Protein AF-A0A8S1K3L5-F1 (afdb_monomer)

Solvent-accessible surface area (backbone atoms only — not comparable to full-atom values): 15973 Å² total; per-residue (Å²): 131,85,80,58,66,24,43,37,31,39,68,90,74,70,46,80,44,84,39,75,68,67,55,47,74,57,49,54,52,50,48,24,63,76,69,70,42,66,87,83,50,51,44,49,23,25,52,75,78,70,43,77,50,86,47,45,66,51,41,58,58,35,26,67,74,58,12,31,28,41,42,68,55,77,75,76,73,77,78,77,73,76,79,74,87,86,73,69,67,74,58,60,56,51,55,54,52,56,52,49,53,51,51,53,51,50,51,51,52,52,51,51,50,50,51,53,50,50,52,54,56,54,66,67,67,76,75,89,85,64,56,74,70,55,48,49,52,52,50,51,54,50,52,51,54,51,51,56,48,50,53,52,51,50,54,50,49,53,54,51,51,54,51,51,53,51,52,51,52,51,52,52,51,55,51,52,51,51,54,53,51,50,55,50,50,53,55,50,51,53,49,51,54,52,51,54,52,52,52,53,52,51,53,51,51,51,51,52,49,44,69,75,53,57,77,73,54,61,66,60,53,53,49,53,52,52,51,52,51,52,52,51,53,52,52,49,50,52,52,50,52,53,52,50,40,63,75,69,61,72,63,86,82,78,74,90,57,102,62,60,66,68,58,54,51,51,49,52,52,49,52,52,53,55,60,71,74,109

Mean predicted aligned error: 22.78 Å

Secondary structure (DSSP, 8-state):
-PPPEEEEEETTT--EEEEE---HHHHHHHHHHHTT--TTSEEEEETTT--B--SHHHHHHHHHHT-EEEEE---------PPPS---HHHHHHHHHHHHHHHHHHHHHHHHHHHHHHHHHHHTS--SS--HHHHHHHHHHHHHHHHHHHHHHHHHHHHHHHHHHHHHHHHHHHHHHHHHHHHHHHHHHHHHHHHHHHHHHHHHHHHHHHHHS----HHHHHHHHHHHHHHHHHHHHHHHHHHHHHHTT--SSS----S-HHHHHHHHHHHHHHHHH-

Organism: Paramecium primaurelia (NCBI:txid5886)

Sequence (278 aa):
MKQKEIKLVYEKTNEVYQWQLMPLDQLIQEVSQVFNIQLGTFQVVSQDKRIEIRNTEELYWYGQSGGILITEKQTFQNRVYSPVPNLNLSQIQNQKQYSIVRKTQEIKKRLNQTIKLMKNTQSTITYRSLSPKESWKCLQEKTKQLQEQTQQFNSRQEELQQESENLLKEILAVQNENVMYSKRNDGLQKSINQLQMLLKLQKKQINQIKMRYPAIDLDSYVSSIKYQSNLKDTLLNYLQVLLQMILKGEDKNNFKTTFNQNETILCLQQIMKEIKKI

pLDDT: mean 75.14, std 15.95, range [30.36, 95.62]

Radius of gyration: 51.26 Å; Cα contacts (8 Å, |Δi|>4): 135; chains: 1; bounding box: 104×45×146 Å

Structure (mmCIF, N/CA/C/O backbone):
data_AF-A0A8S1K3L5-F1
#
_entry.id   AF-A0A8S1K3L5-F1
#
loop_
_atom_site.group_PDB
_atom_site.id
_atom_site.type_symbol
_atom_site.label_atom_id
_atom_site.label_alt_id
_atom_site.label_comp_id
_atom_site.label_asym_id
_atom_site.label_entity_id
_atom_site.label_seq_id
_atom_site.pdbx_PDB_ins_code
_atom_site.Cartn_x
_atom_site.Cartn_y
_atom_site.Cartn_z
_atom_site.occupancy
_atom_site.B_iso_or_equiv
_atom_site.auth_seq_id
_atom_site.auth_comp_id
_atom_site.auth_asym_id
_atom_site.auth_atom_id
_atom_site.pdbx_PDB_model_num
ATOM 1 N N . MET A 1 1 ? 5.340 -12.287 52.333 1.00 46.44 1 MET A N 1
ATOM 2 C CA . MET A 1 1 ? 4.772 -12.039 50.989 1.00 46.44 1 MET A CA 1
ATOM 3 C C . MET A 1 1 ? 5.865 -12.319 49.973 1.00 46.44 1 MET A C 1
ATOM 5 O O . MET A 1 1 ? 6.928 -11.732 50.111 1.00 46.44 1 MET A O 1
ATOM 9 N N . LYS A 1 2 ? 5.669 -13.252 49.032 1.00 49.47 2 LYS A N 1
ATOM 10 C CA . LYS A 1 2 ? 6.658 -13.495 47.969 1.00 49.47 2 LYS A CA 1
ATOM 11 C C . LYS A 1 2 ? 6.661 -12.278 47.039 1.00 49.47 2 LYS A C 1
ATOM 13 O O . LYS A 1 2 ? 5.599 -11.915 46.533 1.00 49.47 2 LYS A O 1
ATOM 18 N N . GLN A 1 3 ? 7.810 -11.623 46.887 1.00 58.53 3 GLN A N 1
ATOM 19 C CA . GLN A 1 3 ? 7.988 -10.569 45.888 1.00 58.53 3 GLN A CA 1
ATOM 20 C C . GLN A 1 3 ? 7.718 -11.178 44.509 1.00 58.53 3 GLN A C 1
ATOM 22 O O . GLN A 1 3 ? 8.132 -12.302 44.231 1.00 58.53 3 GLN A O 1
ATOM 27 N N . LYS A 1 4 ? 6.926 -10.484 43.689 1.00 75.69 4 LYS A N 1
ATOM 28 C CA . LYS A 1 4 ? 6.618 -10.941 42.333 1.00 75.69 4 LYS A CA 1
ATOM 29 C C . LYS A 1 4 ? 7.833 -10.656 41.452 1.00 75.69 4 LYS A C 1
ATOM 31 O O . LYS A 1 4 ? 8.361 -9.548 41.493 1.00 75.69 4 LYS A O 1
ATOM 36 N N . GLU A 1 5 ? 8.259 -11.645 40.681 1.00 81.19 5 GLU A N 1
ATOM 37 C CA . GLU A 1 5 ? 9.393 -11.546 39.759 1.00 81.19 5 GLU A CA 1
ATOM 38 C C . GLU A 1 5 ? 8.890 -11.409 38.317 1.00 81.19 5 GLU A C 1
ATOM 40 O O . GLU A 1 5 ? 7.813 -11.904 37.973 1.00 81.19 5 GLU A O 1
ATOM 45 N N . ILE A 1 6 ? 9.669 -10.725 37.484 1.00 84.19 6 ILE A N 1
ATOM 46 C CA . ILE A 1 6 ? 9.460 -10.587 36.044 1.00 84.19 6 ILE A CA 1
ATOM 47 C C . ILE A 1 6 ? 10.665 -11.138 35.289 1.00 84.19 6 ILE A C 1
ATOM 49 O O . ILE A 1 6 ? 11.814 -10.942 35.685 1.00 84.19 6 ILE A O 1
ATOM 53 N N . LYS A 1 7 ? 10.389 -11.799 34.163 1.00 84.06 7 LYS A N 1
ATOM 54 C CA . LYS A 1 7 ? 11.423 -12.249 33.229 1.00 84.06 7 LYS A CA 1
ATOM 55 C C . LYS A 1 7 ? 11.732 -11.118 32.263 1.00 84.06 7 LYS A C 1
ATOM 57 O O . LYS A 1 7 ? 10.828 -10.663 31.568 1.00 84.06 7 LYS A O 1
ATOM 62 N N . LEU A 1 8 ? 12.980 -10.682 32.213 1.00 85.44 8 LEU A N 1
ATOM 63 C CA . LEU A 1 8 ? 13.456 -9.667 31.286 1.00 85.44 8 LEU A CA 1
ATOM 64 C C . LEU A 1 8 ? 14.461 -10.299 30.327 1.00 85.44 8 LEU A C 1
ATOM 66 O O . LEU A 1 8 ? 15.403 -10.958 30.752 1.00 85.44 8 LEU A O 1
ATOM 70 N N . VAL A 1 9 ? 14.260 -10.091 29.033 1.00 83.94 9 VAL A N 1
ATOM 71 C CA . VAL A 1 9 ? 15.160 -10.528 27.969 1.00 83.94 9 VAL A CA 1
ATOM 72 C C . VAL A 1 9 ? 15.698 -9.296 27.273 1.00 83.94 9 VAL A C 1
ATOM 74 O O . VAL A 1 9 ? 14.929 -8.441 26.832 1.00 83.94 9 VAL A O 1
ATOM 77 N N . TYR A 1 10 ? 17.016 -9.198 27.159 1.00 82.88 10 TYR A N 1
ATOM 78 C CA . TYR A 1 10 ? 17.638 -8.165 26.344 1.00 82.88 10 TYR A CA 1
ATOM 79 C C . TYR A 1 10 ? 17.970 -8.728 24.964 1.00 82.88 10 TYR A C 1
ATOM 81 O O . TYR A 1 10 ? 18.689 -9.718 24.851 1.00 82.88 10 TYR A O 1
ATOM 89 N N . GLU A 1 11 ? 17.454 -8.100 23.906 1.00 80.75 11 GLU A N 1
ATOM 90 C CA . GLU A 1 11 ? 17.563 -8.603 22.529 1.00 80.75 11 GLU A CA 1
ATOM 91 C C . GLU A 1 11 ? 19.012 -8.831 22.069 1.00 80.75 11 GLU A C 1
ATOM 93 O O . GLU A 1 11 ? 19.272 -9.757 21.305 1.00 80.75 11 GLU A O 1
ATOM 98 N N . LYS A 1 12 ? 19.975 -8.028 22.548 1.00 78.25 12 LYS A N 1
ATOM 99 C CA . LYS A 1 12 ? 21.385 -8.190 22.155 1.00 78.25 12 LYS A CA 1
ATOM 100 C C . LYS A 1 12 ? 22.073 -9.387 22.801 1.00 78.25 12 LYS A C 1
ATOM 102 O O . LYS A 1 12 ? 22.954 -9.967 22.175 1.00 78.25 12 LYS A O 1
ATOM 107 N N . THR A 1 13 ? 21.724 -9.726 24.040 1.00 78.44 13 THR A N 1
ATOM 108 C CA . THR A 1 13 ? 22.378 -10.825 24.768 1.00 78.44 13 THR A CA 1
ATOM 109 C C . THR A 1 13 ? 21.577 -12.120 24.702 1.00 78.44 13 THR A C 1
ATOM 111 O O . THR A 1 13 ? 22.152 -13.187 24.878 1.00 78.44 13 THR A O 1
ATOM 114 N N . ASN A 1 14 ? 20.268 -12.052 24.421 1.00 74.31 14 ASN A N 1
ATOM 115 C CA . ASN A 1 14 ? 19.322 -13.173 24.515 1.00 74.31 14 ASN A CA 1
ATOM 116 C C . ASN A 1 14 ? 19.329 -13.883 25.883 1.00 74.31 14 ASN A C 1
ATOM 118 O O . ASN A 1 14 ? 18.795 -14.983 26.022 1.00 74.31 14 ASN A O 1
ATOM 122 N N . GLU A 1 15 ? 19.903 -13.250 26.905 1.00 78.31 15 GLU A N 1
ATOM 123 C CA . GLU A 1 15 ? 19.921 -13.764 28.267 1.00 78.31 15 GLU A CA 1
ATOM 124 C C . GLU A 1 15 ? 18.619 -13.404 28.985 1.00 78.31 15 GLU A C 1
ATOM 126 O O . GLU A 1 15 ? 18.036 -12.337 28.769 1.00 78.31 15 GLU A O 1
ATOM 131 N N . VAL A 1 16 ? 18.161 -14.318 29.844 1.00 81.69 16 VAL A N 1
ATOM 132 C CA . VAL A 1 16 ? 16.961 -14.136 30.664 1.00 81.69 16 VAL A CA 1
ATOM 133 C C . VAL A 1 16 ? 17.383 -13.701 32.063 1.00 81.69 16 VAL A C 1
ATOM 135 O O . VAL A 1 16 ? 17.970 -14.481 32.811 1.00 81.69 16 VAL A O 1
ATOM 138 N N . TYR A 1 17 ? 17.018 -12.483 32.440 1.00 83.94 17 TYR A N 1
ATOM 139 C CA . TYR A 1 17 ? 17.236 -11.924 33.769 1.00 83.94 17 TYR A CA 1
ATOM 140 C C . TYR A 1 17 ? 15.942 -12.001 34.586 1.00 83.94 17 TYR A C 1
ATOM 142 O O . TYR A 1 17 ? 14.856 -11.729 34.073 1.00 83.94 17 TYR A O 1
ATOM 150 N N . GLN A 1 18 ? 16.045 -12.384 35.862 1.00 83.88 18 GLN A N 1
ATOM 151 C CA . GLN A 1 18 ? 14.922 -12.352 36.806 1.00 83.88 18 GLN A CA 1
ATOM 152 C C . GLN A 1 18 ? 15.007 -11.073 37.622 1.00 83.88 18 GLN A C 1
ATOM 154 O O . GLN A 1 18 ? 15.948 -10.893 38.394 1.00 83.88 18 GLN A O 1
ATOM 159 N N . TRP A 1 19 ? 14.066 -10.163 37.405 1.00 85.44 19 TRP A N 1
ATOM 160 C CA . TRP A 1 19 ? 1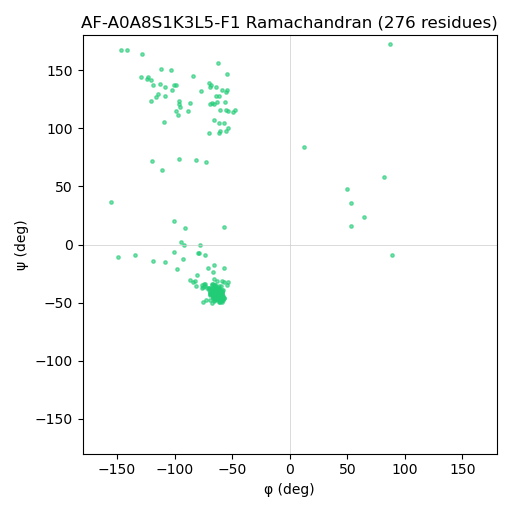4.031 -8.875 38.089 1.00 85.44 19 TRP A CA 1
ATOM 161 C C . TRP A 1 19 ? 12.839 -8.810 39.026 1.00 85.44 19 TRP A C 1
ATOM 163 O O . TRP A 1 19 ? 11.801 -9.434 38.792 1.00 85.44 19 TRP A O 1
ATOM 173 N N . GLN A 1 20 ? 12.977 -8.036 40.098 1.00 83.94 20 GLN A N 1
ATOM 174 C CA . GLN A 1 20 ? 11.838 -7.752 40.953 1.00 83.94 20 GLN A CA 1
ATOM 175 C C . GLN A 1 20 ? 10.869 -6.842 40.213 1.00 83.94 20 GLN A C 1
ATOM 177 O O . GLN A 1 20 ? 11.251 -5.911 39.506 1.00 83.94 20 GLN A O 1
ATOM 182 N N . LEU A 1 21 ? 9.589 -7.132 40.372 1.00 81.06 21 LEU A N 1
ATOM 183 C CA . LEU A 1 21 ? 8.547 -6.331 39.777 1.00 81.06 21 LEU A CA 1
ATOM 184 C C . LEU A 1 21 ? 8.516 -4.939 40.436 1.00 81.06 21 LEU A C 1
ATOM 186 O O . LEU A 1 21 ? 8.305 -4.821 41.643 1.00 81.06 21 LEU A O 1
ATOM 190 N N . MET A 1 22 ? 8.686 -3.898 39.622 1.00 86.88 22 MET A N 1
ATOM 191 C CA . MET A 1 22 ? 8.814 -2.501 40.047 1.00 86.88 22 MET A CA 1
ATOM 192 C C . MET A 1 22 ? 8.076 -1.550 39.085 1.00 86.88 22 MET A C 1
ATOM 194 O O . MET A 1 22 ? 7.680 -1.976 37.997 1.00 86.88 22 MET A O 1
ATOM 198 N N . PRO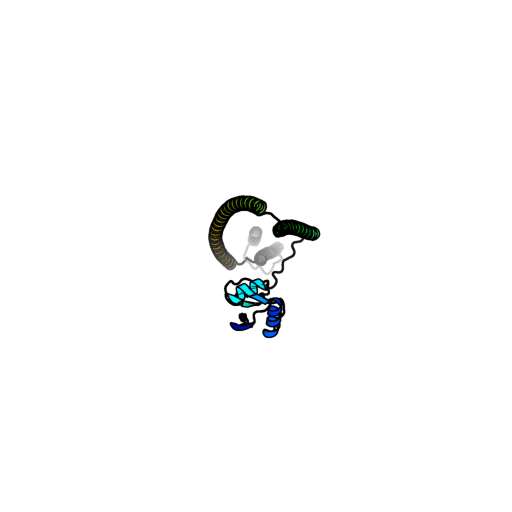 A 1 23 ? 7.867 -0.272 39.451 1.00 89.12 23 PRO A N 1
ATOM 199 C CA . PRO A 1 23 ? 7.344 0.750 38.547 1.00 89.12 23 PRO A CA 1
ATOM 200 C C . PRO A 1 23 ? 8.149 0.882 37.247 1.00 89.12 23 PRO A C 1
ATOM 202 O O . PRO A 1 23 ? 9.372 0.753 37.256 1.00 89.12 23 PRO A O 1
ATOM 205 N N . LEU A 1 24 ? 7.475 1.207 36.137 1.00 87.06 24 LEU A N 1
ATOM 206 C CA . LEU A 1 24 ? 8.105 1.277 34.813 1.00 87.06 24 LEU A CA 1
ATOM 207 C C . LEU A 1 24 ? 9.265 2.279 34.755 1.00 87.06 24 LEU A C 1
ATOM 209 O O . LEU A 1 24 ? 10.292 1.982 34.155 1.00 87.06 24 LEU A O 1
ATOM 213 N N . ASP A 1 25 ? 9.137 3.430 35.414 1.00 85.94 25 ASP A N 1
ATOM 214 C CA . ASP A 1 25 ? 10.201 4.439 35.438 1.00 85.94 25 ASP A CA 1
ATOM 215 C C . ASP A 1 25 ? 11.469 3.926 36.138 1.00 85.94 25 ASP A C 1
ATOM 217 O O . ASP A 1 25 ? 12.578 4.194 35.679 1.00 85.94 25 ASP A O 1
ATOM 221 N N . GLN A 1 26 ? 11.309 3.143 37.213 1.00 88.06 26 GLN A N 1
ATOM 222 C CA . GLN A 1 26 ? 12.426 2.507 37.921 1.00 88.06 26 GLN A CA 1
ATOM 223 C C . GLN A 1 26 ? 13.054 1.407 37.064 1.00 88.06 26 GLN A C 1
ATOM 225 O O . GLN A 1 26 ? 14.271 1.384 36.901 1.00 88.06 26 GLN A O 1
ATOM 230 N N . LEU A 1 27 ? 12.228 0.578 36.417 1.00 88.56 27 LEU A N 1
ATOM 231 C CA . LEU A 1 27 ? 12.693 -0.448 35.485 1.00 88.56 27 LEU A CA 1
ATOM 232 C C . LEU A 1 27 ? 13.529 0.163 34.348 1.00 88.56 27 LEU A C 1
ATOM 234 O O . LEU A 1 27 ? 14.596 -0.342 34.024 1.00 88.56 27 LEU A O 1
ATOM 238 N N . ILE A 1 28 ? 13.070 1.264 33.747 1.00 88.56 28 ILE A N 1
ATOM 239 C CA . ILE A 1 28 ? 13.781 1.958 32.664 1.00 88.56 28 ILE A CA 1
ATOM 240 C C . ILE A 1 28 ? 15.141 2.484 33.148 1.00 88.56 28 ILE A C 1
ATOM 242 O O . ILE A 1 28 ? 16.133 2.380 32.424 1.00 88.56 28 ILE A O 1
ATOM 246 N N . GLN A 1 29 ? 15.207 3.032 34.363 1.00 87.56 29 GLN A N 1
ATOM 247 C CA . GLN A 1 29 ? 16.464 3.500 34.949 1.00 87.56 29 GLN A CA 1
ATOM 248 C C . GLN A 1 29 ? 17.433 2.347 35.219 1.00 87.56 29 GLN A C 1
ATOM 250 O O . GLN A 1 29 ? 18.596 2.433 34.828 1.00 87.56 29 GLN A O 1
ATOM 255 N N . GLU A 1 30 ? 16.961 1.254 35.815 1.00 88.50 30 GLU A N 1
ATOM 256 C CA . GLU A 1 30 ? 17.793 0.078 36.076 1.00 88.50 30 GLU A CA 1
ATOM 257 C C . GLU A 1 30 ? 18.262 -0.586 34.776 1.00 88.50 30 GLU A C 1
ATOM 259 O O . GLU A 1 30 ? 19.435 -0.929 34.659 1.00 88.50 30 GLU A O 1
ATOM 264 N N . VAL A 1 31 ? 17.404 -0.705 33.755 1.00 87.19 31 VAL A N 1
ATOM 265 C CA . VAL A 1 31 ? 17.784 -1.240 32.431 1.00 87.19 31 VAL A CA 1
ATOM 266 C C . VAL A 1 31 ? 18.884 -0.385 31.806 1.00 87.19 31 VAL A C 1
ATOM 268 O O . VAL A 1 31 ? 19.865 -0.919 31.292 1.00 87.19 31 VAL A O 1
ATOM 271 N N . SER A 1 32 ? 18.757 0.941 31.890 1.00 86.88 32 SER A N 1
ATOM 272 C CA . SER A 1 32 ? 19.777 1.869 31.399 1.00 86.88 32 SER A CA 1
ATOM 273 C C . SER A 1 32 ? 21.125 1.670 32.099 1.00 86.88 32 SER A C 1
ATOM 275 O O . SER A 1 32 ? 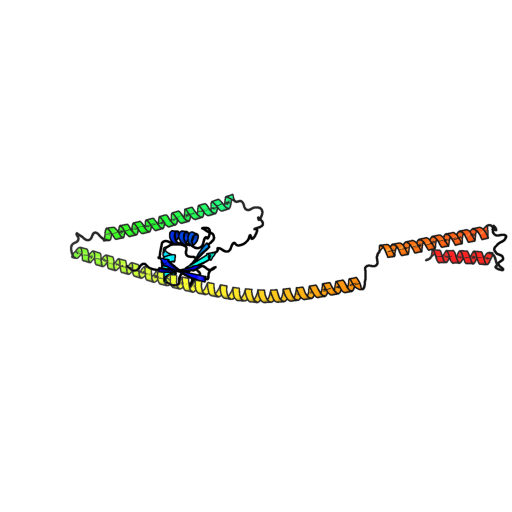22.155 1.674 31.429 1.00 86.88 32 SER A O 1
ATOM 277 N N . GLN A 1 33 ? 21.123 1.437 33.414 1.00 85.62 33 GLN A N 1
ATOM 278 C CA . GLN A 1 33 ? 22.337 1.234 34.209 1.00 85.62 33 GLN A CA 1
ATOM 279 C C . GLN A 1 33 ? 22.967 -0.147 33.993 1.00 85.62 33 GLN A C 1
ATOM 281 O O . GLN A 1 33 ? 24.162 -0.237 33.725 1.00 85.62 33 GLN A O 1
ATOM 286 N N . VAL A 1 34 ? 22.174 -1.219 34.081 1.00 86.62 34 VAL A N 1
ATOM 287 C CA . VAL A 1 34 ? 22.652 -2.610 34.006 1.00 86.62 34 VAL A CA 1
ATOM 288 C C . VAL A 1 34 ? 23.160 -2.947 32.608 1.00 86.62 34 VAL A C 1
ATOM 290 O O . VAL A 1 34 ? 24.216 -3.559 32.467 1.00 86.62 34 VAL A O 1
ATOM 293 N N . PHE A 1 35 ? 22.441 -2.522 31.568 1.00 85.06 35 PHE A N 1
ATOM 294 C CA . PHE A 1 35 ? 22.815 -2.803 30.179 1.00 85.06 35 PHE A CA 1
ATOM 295 C C . PHE A 1 35 ? 23.631 -1.679 29.531 1.00 85.06 35 PHE A C 1
ATOM 297 O O . PHE A 1 35 ? 23.977 -1.785 28.354 1.00 85.06 35 PHE A O 1
ATOM 304 N N . ASN A 1 36 ? 23.943 -0.615 30.281 1.00 84.75 36 ASN A N 1
ATOM 305 C CA . ASN A 1 36 ? 24.665 0.569 29.811 1.00 84.75 36 ASN A CA 1
ATOM 306 C C . ASN A 1 36 ? 24.069 1.156 28.510 1.00 84.75 36 ASN A C 1
ATOM 308 O O . ASN A 1 36 ? 24.775 1.415 27.534 1.00 84.75 36 ASN A O 1
ATOM 312 N N . ILE A 1 37 ? 22.742 1.325 28.484 1.00 83.31 37 ILE A N 1
ATOM 313 C CA . ILE A 1 37 ? 21.982 1.851 27.338 1.00 83.31 37 ILE A CA 1
ATOM 314 C C . ILE A 1 37 ? 21.503 3.262 27.673 1.00 83.31 37 ILE A C 1
ATOM 316 O O . ILE A 1 37 ? 20.978 3.501 28.759 1.00 83.31 37 ILE A O 1
ATOM 320 N N . GLN A 1 38 ? 21.626 4.209 26.742 1.00 82.12 38 GLN A N 1
ATOM 321 C CA . GLN A 1 38 ? 21.140 5.573 26.953 1.00 82.12 38 GLN A CA 1
ATOM 322 C C . GLN A 1 38 ? 19.610 5.612 27.122 1.00 82.12 38 GLN A C 1
ATOM 324 O O . GLN A 1 38 ? 18.852 5.011 26.359 1.00 82.12 38 GLN A O 1
ATOM 329 N N . LEU A 1 39 ? 19.127 6.369 28.110 1.00 83.00 39 LEU A N 1
ATOM 330 C CA . LEU A 1 39 ? 17.692 6.583 28.290 1.00 83.00 39 LEU A CA 1
ATOM 331 C C . LEU A 1 39 ? 17.055 7.135 27.008 1.00 83.00 39 LEU A C 1
ATOM 333 O O . LEU A 1 39 ? 17.538 8.094 26.406 1.00 83.00 39 LEU A O 1
ATOM 337 N N . GLY A 1 40 ? 15.946 6.524 26.597 1.00 78.25 40 GLY A N 1
ATOM 338 C CA . GLY A 1 40 ? 15.186 6.934 25.419 1.00 78.25 40 GLY A CA 1
ATOM 339 C C . GLY A 1 40 ? 15.619 6.294 24.097 1.00 78.25 40 GLY A C 1
ATOM 340 O O . GLY A 1 40 ? 14.858 6.427 23.134 1.00 78.25 40 GLY A O 1
ATOM 341 N N . THR A 1 41 ? 16.742 5.564 24.042 1.00 80.38 41 THR A N 1
ATOM 342 C CA . THR A 1 41 ? 17.200 4.831 22.840 1.00 80.38 41 THR A CA 1
ATOM 343 C C . THR A 1 41 ? 16.723 3.379 22.783 1.00 80.38 41 THR A C 1
ATOM 345 O O . THR A 1 41 ? 16.987 2.688 21.805 1.00 80.38 41 THR A O 1
ATOM 348 N N . PHE A 1 42 ? 15.968 2.922 23.780 1.00 83.94 42 PHE A N 1
ATOM 349 C CA . PHE A 1 42 ? 15.366 1.590 23.820 1.00 83.94 42 PHE A CA 1
ATOM 350 C C . PHE A 1 42 ? 13.862 1.653 24.104 1.00 83.94 42 PHE A C 1
ATOM 352 O O . PHE A 1 42 ? 13.324 2.687 24.515 1.00 83.94 42 PHE A O 1
ATOM 359 N N . GLN A 1 43 ? 13.183 0.544 23.835 1.00 88.25 43 GLN A N 1
ATOM 360 C CA . GLN A 1 43 ? 11.780 0.297 24.138 1.00 88.25 43 GLN A CA 1
ATOM 361 C C . GLN A 1 43 ? 11.640 -0.952 24.997 1.00 88.25 43 GLN A C 1
ATOM 363 O O . GLN A 1 43 ? 12.361 -1.937 24.832 1.00 88.25 43 GLN A O 1
ATOM 368 N N . VAL A 1 44 ? 10.671 -0.884 25.905 1.00 86.94 44 VAL A N 1
ATOM 369 C CA . VAL A 1 44 ? 10.228 -1.999 26.734 1.00 86.94 44 VAL A CA 1
ATOM 370 C C . VAL A 1 44 ? 9.008 -2.600 26.046 1.00 86.94 44 VAL A C 1
ATOM 372 O O . VAL A 1 44 ? 8.031 -1.899 25.794 1.00 86.94 44 VAL A O 1
ATOM 375 N N . VAL A 1 45 ? 9.066 -3.876 25.689 1.00 88.56 45 VAL A N 1
ATOM 376 C CA . VAL A 1 45 ? 8.052 -4.544 24.866 1.00 88.56 45 VAL A CA 1
ATOM 377 C C . VAL A 1 45 ? 7.625 -5.837 25.554 1.00 88.56 45 VAL A C 1
ATOM 379 O O . VAL A 1 45 ? 8.435 -6.512 26.172 1.00 88.56 45 VAL A O 1
ATOM 382 N N . SER A 1 46 ? 6.357 -6.226 25.463 1.00 85.94 46 SER A N 1
ATOM 383 C CA . SER A 1 46 ? 5.920 -7.563 25.879 1.00 85.94 46 SER A CA 1
ATOM 384 C C . SER A 1 46 ? 6.574 -8.624 24.992 1.00 85.94 46 SER A C 1
ATOM 386 O O . SER A 1 46 ? 6.462 -8.551 23.767 1.00 85.94 46 SER A O 1
ATOM 388 N N . GLN A 1 47 ? 7.220 -9.627 25.589 1.00 81.75 47 GLN A N 1
ATOM 389 C CA . GLN A 1 47 ? 7.896 -10.686 24.837 1.00 81.75 47 GLN A CA 1
ATOM 390 C C . GLN A 1 47 ? 6.911 -11.495 23.976 1.00 81.75 47 GLN A C 1
ATOM 392 O O . GLN A 1 47 ? 7.160 -11.695 22.786 1.00 81.75 47 GLN A O 1
ATOM 397 N N . ASP A 1 48 ? 5.770 -11.877 24.555 1.00 78.25 48 ASP A N 1
ATOM 398 C CA . ASP A 1 48 ? 4.753 -12.695 23.884 1.00 78.25 48 ASP A CA 1
ATOM 399 C C . ASP A 1 48 ? 3.971 -11.920 22.826 1.00 78.25 48 ASP A C 1
ATOM 401 O O . ASP A 1 48 ? 3.763 -12.397 21.713 1.00 78.25 48 ASP A O 1
ATOM 405 N N . LYS A 1 49 ? 3.502 -10.716 23.175 1.00 77.00 49 LYS A N 1
ATOM 406 C CA . LYS A 1 49 ? 2.584 -9.956 22.315 1.00 77.00 49 LYS A CA 1
ATOM 407 C C . LYS A 1 49 ? 3.294 -8.980 21.384 1.00 77.00 49 LYS A C 1
ATOM 409 O O . LYS A 1 49 ? 2.653 -8.448 20.484 1.00 77.00 49 LYS A O 1
ATOM 414 N N . ARG A 1 50 ? 4.590 -8.723 21.597 1.00 79.38 50 ARG A N 1
ATOM 415 C CA . ARG A 1 50 ? 5.385 -7.715 20.871 1.00 79.38 50 ARG A CA 1
ATOM 416 C C . ARG A 1 50 ? 4.743 -6.316 20.896 1.00 79.38 50 ARG A C 1
ATOM 418 O O . ARG A 1 50 ? 4.834 -5.563 19.933 1.00 79.38 50 ARG A O 1
ATOM 425 N N . ILE A 1 51 ? 4.095 -5.971 22.013 1.00 80.12 51 ILE A N 1
ATOM 426 C CA . ILE A 1 51 ? 3.442 -4.670 22.244 1.00 80.12 51 ILE A CA 1
ATOM 427 C C . ILE A 1 51 ? 4.330 -3.809 23.142 1.00 80.12 51 ILE A C 1
ATOM 429 O O . ILE A 1 51 ? 4.811 -4.291 24.165 1.00 80.12 51 ILE A O 1
ATOM 433 N N . GLU A 1 52 ? 4.533 -2.545 22.772 1.00 84.19 52 GLU A N 1
ATOM 434 C CA . GLU A 1 52 ? 5.250 -1.559 23.589 1.00 84.19 52 GLU A CA 1
ATOM 435 C C . GLU A 1 52 ? 4.530 -1.328 24.927 1.00 84.19 52 GLU A C 1
ATOM 437 O O . GLU A 1 52 ? 3.339 -1.025 24.948 1.00 84.19 52 GLU A O 1
ATOM 442 N N . ILE A 1 53 ? 5.270 -1.452 26.027 1.00 84.12 53 ILE A N 1
ATOM 443 C CA . ILE A 1 53 ? 4.806 -1.219 27.394 1.00 84.12 53 ILE A CA 1
ATOM 444 C C . ILE A 1 53 ? 5.017 0.260 27.719 1.00 84.12 53 ILE A C 1
ATOM 446 O O . ILE A 1 53 ? 6.148 0.743 27.766 1.00 84.12 53 ILE A O 1
ATOM 450 N N . ARG A 1 54 ? 3.921 0.988 27.931 1.00 83.88 54 ARG A N 1
ATOM 451 C CA . ARG A 1 54 ? 3.907 2.455 28.066 1.00 83.88 54 ARG A CA 1
ATOM 452 C C . ARG A 1 54 ? 3.638 2.942 29.478 1.00 83.88 54 ARG A C 1
ATOM 454 O O . ARG A 1 54 ? 3.829 4.122 29.758 1.00 83.88 54 ARG A O 1
ATOM 461 N N . ASN A 1 55 ? 3.157 2.068 30.352 1.00 88.06 55 ASN A N 1
ATOM 462 C CA . ASN A 1 55 ? 2.865 2.402 31.739 1.00 88.06 55 ASN A CA 1
ATOM 463 C C . ASN A 1 55 ? 3.115 1.207 32.671 1.00 88.06 55 ASN A C 1
ATOM 465 O O . ASN A 1 55 ? 3.290 0.063 32.248 1.00 88.06 55 ASN A O 1
ATOM 469 N N . THR A 1 56 ? 3.134 1.499 33.968 1.00 86.25 56 THR A N 1
ATOM 470 C CA . THR A 1 56 ? 3.374 0.517 35.028 1.00 86.25 56 THR A CA 1
ATOM 471 C C . THR A 1 56 ? 2.287 -0.566 35.097 1.00 86.25 56 THR A C 1
ATOM 473 O O . THR A 1 56 ? 2.592 -1.707 35.425 1.00 86.25 56 THR A O 1
ATOM 476 N N . GLU A 1 57 ? 1.032 -0.257 34.756 1.00 84.88 57 GLU A N 1
ATOM 477 C CA . GLU A 1 57 ? -0.040 -1.263 34.727 1.00 84.88 57 GLU A CA 1
ATOM 478 C C . GLU A 1 57 ? 0.211 -2.302 33.632 1.00 84.88 57 GLU A C 1
ATOM 480 O O . GLU A 1 57 ? 0.203 -3.500 33.903 1.00 84.88 57 GLU A O 1
ATOM 485 N N . GLU A 1 58 ? 0.517 -1.864 32.413 1.00 83.69 58 GLU A N 1
ATOM 486 C CA . GLU A 1 58 ? 0.898 -2.731 31.296 1.00 83.69 58 GLU A CA 1
ATOM 487 C C . GLU A 1 58 ? 2.123 -3.581 31.640 1.00 83.69 58 GLU A C 1
ATOM 489 O O . GLU A 1 58 ? 2.150 -4.769 31.323 1.00 83.69 58 GLU A O 1
ATOM 494 N N . LEU A 1 59 ? 3.104 -3.015 32.348 1.00 84.19 59 LEU A N 1
ATOM 495 C CA . LEU A 1 59 ? 4.257 -3.765 32.841 1.00 84.19 59 LEU A CA 1
ATOM 496 C C . LEU A 1 59 ? 3.834 -4.890 33.795 1.00 84.19 59 LEU A C 1
ATOM 498 O O . LEU A 1 59 ? 4.324 -6.011 33.674 1.00 84.19 59 LEU A O 1
ATOM 502 N N . TYR A 1 60 ? 2.895 -4.621 34.707 1.00 85.19 60 TYR A N 1
ATOM 503 C CA . TYR A 1 60 ? 2.357 -5.634 35.615 1.00 85.19 60 TYR A CA 1
ATOM 504 C C . TYR A 1 60 ? 1.605 -6.741 34.879 1.00 85.19 60 TYR A C 1
ATOM 506 O O . TYR A 1 60 ? 1.796 -7.918 35.191 1.00 85.19 60 TYR A O 1
ATOM 514 N N . TRP A 1 61 ? 0.766 -6.373 33.912 1.00 81.44 61 TRP A N 1
ATOM 515 C CA . TRP A 1 61 ? -0.029 -7.319 33.134 1.00 81.44 61 TRP A CA 1
ATOM 516 C C . TRP A 1 61 ? 0.845 -8.191 32.230 1.00 81.44 61 TRP A C 1
ATOM 518 O O . TRP A 1 61 ? 0.735 -9.416 32.261 1.00 81.44 61 TRP A O 1
ATOM 528 N N . TYR A 1 62 ? 1.732 -7.576 31.447 1.00 82.25 62 TYR A N 1
ATOM 529 C CA . TYR A 1 62 ? 2.533 -8.277 30.443 1.00 82.25 62 TYR A CA 1
ATOM 530 C C . TYR A 1 62 ? 3.801 -8.916 31.014 1.00 82.25 62 TYR A C 1
ATOM 532 O O . TYR A 1 62 ? 4.206 -9.987 30.559 1.00 82.25 62 TYR A O 1
ATOM 540 N N . GLY A 1 63 ? 4.402 -8.311 32.041 1.00 74.25 63 GLY A N 1
ATOM 541 C CA . GLY A 1 63 ? 5.571 -8.863 32.723 1.00 74.25 63 GLY A CA 1
ATOM 542 C C . GLY A 1 63 ? 5.273 -10.166 33.462 1.00 74.25 63 GLY A C 1
ATOM 543 O O . GLY A 1 63 ? 6.150 -11.023 33.544 1.00 74.25 63 GLY A O 1
ATOM 544 N N . GLN A 1 64 ? 4.035 -10.354 33.938 1.00 72.75 64 GLN A N 1
ATOM 545 C CA . GLN A 1 64 ? 3.602 -11.596 34.591 1.00 72.75 64 GLN A CA 1
ATOM 546 C C . GLN A 1 64 ? 3.196 -12.694 33.602 1.00 72.75 64 GLN A C 1
ATOM 548 O O . GLN A 1 64 ? 3.360 -13.870 33.916 1.00 72.75 64 GLN A O 1
ATOM 553 N N . SER A 1 65 ? 2.651 -12.340 32.433 1.00 71.81 65 SER A N 1
ATOM 554 C CA . SER A 1 65 ? 2.104 -13.333 31.502 1.00 71.81 65 SER A CA 1
ATOM 555 C C . SER A 1 65 ? 3.165 -14.010 30.634 1.00 71.81 65 SER A C 1
ATOM 557 O O . SER A 1 65 ? 3.022 -15.192 30.343 1.00 71.81 65 SER A O 1
ATOM 559 N N . GLY A 1 66 ? 4.203 -13.270 30.230 1.00 69.00 66 GLY A N 1
ATOM 560 C CA . GLY A 1 66 ? 5.126 -13.714 29.175 1.00 69.00 66 GLY A CA 1
ATOM 561 C C . GLY A 1 66 ? 6.565 -13.230 29.284 1.00 69.00 66 GLY A C 1
ATOM 562 O O . GLY A 1 66 ? 7.434 -13.714 28.568 1.00 69.00 66 GLY A O 1
ATOM 563 N N . GLY A 1 67 ? 6.833 -12.281 30.181 1.00 82.19 67 GLY A N 1
ATOM 564 C CA . GLY A 1 67 ? 8.116 -11.593 30.242 1.00 82.19 67 GLY A CA 1
ATOM 565 C C . GLY A 1 67 ? 8.190 -10.367 29.331 1.00 82.19 67 GLY A C 1
ATOM 566 O O . GLY A 1 67 ? 7.286 -10.042 28.551 1.00 82.19 67 GLY A O 1
ATOM 567 N N . ILE A 1 68 ? 9.283 -9.637 29.493 1.00 87.56 68 ILE A N 1
ATOM 568 C CA . ILE A 1 68 ? 9.551 -8.334 28.902 1.00 87.56 68 ILE A CA 1
ATOM 569 C C . ILE A 1 68 ? 10.778 -8.459 28.013 1.00 87.56 68 ILE A C 1
ATOM 571 O O . ILE A 1 68 ? 11.776 -9.056 28.398 1.00 87.56 68 ILE A O 1
ATOM 575 N N . LEU A 1 69 ? 10.715 -7.852 26.841 1.00 87.50 69 LEU A N 1
ATOM 576 C CA . LEU A 1 69 ? 11.808 -7.714 25.902 1.00 87.50 69 LEU A CA 1
ATOM 577 C C . LEU A 1 69 ? 12.282 -6.259 25.880 1.00 87.50 69 LEU A C 1
ATOM 579 O O . LEU A 1 69 ? 11.487 -5.345 25.657 1.00 87.50 69 LEU A O 1
ATOM 583 N N . ILE A 1 70 ? 13.582 -6.053 26.061 1.00 87.69 70 ILE A N 1
ATOM 584 C CA . ILE A 1 70 ? 14.249 -4.771 25.830 1.00 87.69 70 ILE A CA 1
ATOM 585 C C . ILE A 1 70 ? 14.839 -4.789 24.422 1.00 87.69 70 ILE A C 1
ATOM 587 O O . ILE A 1 70 ? 15.694 -5.621 24.116 1.00 87.69 70 ILE A O 1
ATOM 591 N N . THR A 1 71 ? 14.378 -3.870 23.577 1.00 83.62 71 THR A N 1
ATOM 592 C CA . THR A 1 71 ? 14.829 -3.711 22.186 1.00 83.62 71 THR A CA 1
ATOM 593 C C . THR A 1 71 ? 15.320 -2.287 21.962 1.00 83.62 71 THR A C 1
ATOM 595 O O . THR A 1 71 ? 14.761 -1.335 22.513 1.00 83.62 71 THR A O 1
ATOM 598 N N . GLU A 1 72 ? 16.382 -2.110 21.181 1.00 79.00 72 GLU A N 1
ATOM 599 C CA . GLU A 1 72 ? 16.818 -0.767 20.799 1.00 79.00 72 GLU A CA 1
ATOM 600 C C . GLU A 1 72 ? 15.792 -0.160 19.843 1.00 79.00 72 GLU A C 1
ATOM 602 O O . GLU A 1 72 ? 15.330 -0.809 18.903 1.00 79.00 72 GLU A O 1
ATOM 607 N N . LYS A 1 73 ? 15.441 1.113 20.057 1.00 75.56 73 LYS A N 1
ATOM 608 C CA . LYS A 1 73 ? 14.680 1.866 19.065 1.00 75.56 73 LYS A CA 1
ATOM 609 C C . LYS A 1 73 ? 15.548 1.905 17.826 1.00 75.56 73 LYS A C 1
ATOM 611 O O . LYS A 1 73 ? 16.534 2.639 17.808 1.00 75.56 73 LYS A O 1
ATOM 616 N N . GLN A 1 74 ? 15.198 1.110 16.817 1.00 56.41 74 GLN A N 1
ATOM 617 C CA . GLN A 1 74 ? 15.863 1.175 15.528 1.00 56.41 74 GLN A CA 1
ATOM 618 C C . GLN A 1 74 ? 15.905 2.643 15.120 1.00 56.41 74 GLN A C 1
ATOM 620 O O . GLN A 1 74 ? 14.870 3.289 14.924 1.00 56.41 74 GLN A O 1
ATOM 625 N N . THR A 1 75 ? 17.117 3.186 15.060 1.00 41.97 75 THR A N 1
ATOM 626 C CA . THR A 1 75 ? 17.376 4.468 14.438 1.00 41.97 75 THR A CA 1
ATOM 627 C C . THR A 1 75 ? 16.982 4.284 12.986 1.00 41.97 75 THR A C 1
ATOM 629 O O . THR A 1 75 ? 17.735 3.753 12.174 1.00 41.97 75 THR A O 1
ATOM 632 N N . PHE A 1 76 ? 15.753 4.679 12.653 1.00 34.59 76 PHE A N 1
ATOM 633 C CA . PHE A 1 76 ? 15.394 4.970 11.279 1.00 34.59 76 PHE A CA 1
ATOM 634 C C . PHE A 1 76 ? 16.399 6.014 10.806 1.00 34.59 76 PHE A C 1
ATOM 636 O O . PHE A 1 76 ? 16.277 7.200 11.113 1.00 34.59 76 PHE A O 1
ATOM 643 N N . GLN A 1 77 ? 17.441 5.555 10.115 1.00 31.75 77 GLN A N 1
ATOM 644 C CA . GLN A 1 77 ? 18.341 6.426 9.395 1.00 31.75 77 GLN A CA 1
ATOM 645 C C . GLN A 1 77 ? 17.483 7.284 8.470 1.00 31.75 77 GLN A C 1
ATOM 647 O O . GLN A 1 77 ? 16.788 6.770 7.595 1.00 31.75 77 GLN A O 1
ATOM 652 N N . ASN A 1 78 ? 17.494 8.587 8.749 1.00 33.72 78 ASN A N 1
ATOM 653 C CA . ASN A 1 78 ? 17.235 9.695 7.843 1.00 33.72 78 ASN A CA 1
ATOM 654 C C . ASN A 1 78 ? 16.631 9.299 6.487 1.00 33.72 78 ASN A C 1
ATOM 656 O O . ASN A 1 78 ? 17.319 9.267 5.467 1.00 33.72 78 ASN A O 1
ATOM 660 N N . ARG A 1 79 ? 15.304 9.140 6.434 1.00 31.97 79 ARG A N 1
ATOM 661 C CA . ARG A 1 79 ? 14.600 9.644 5.255 1.00 31.97 79 ARG A CA 1
ATOM 662 C C . ARG A 1 79 ? 14.654 11.158 5.360 1.00 31.97 79 ARG A C 1
ATOM 664 O O . ARG A 1 79 ? 13.872 11.763 6.087 1.00 31.97 79 ARG A O 1
ATOM 671 N N . VAL A 1 80 ? 15.631 11.745 4.676 1.00 30.50 80 VAL A N 1
ATOM 672 C CA . VAL A 1 80 ? 15.642 13.166 4.343 1.00 30.50 80 VAL A CA 1
ATOM 673 C C . VAL A 1 80 ? 14.314 13.451 3.646 1.00 30.50 80 VAL A C 1
ATOM 675 O O . VAL A 1 80 ? 14.118 13.104 2.484 1.00 30.50 80 VAL A O 1
ATOM 678 N N . TYR A 1 81 ? 13.364 14.015 4.387 1.00 30.36 81 TYR A N 1
ATOM 679 C CA . TYR A 1 81 ? 12.216 14.674 3.794 1.00 30.36 81 TYR A CA 1
ATOM 680 C C . TYR A 1 81 ? 12.767 15.895 3.063 1.00 30.36 81 TYR A C 1
ATOM 682 O O . TYR A 1 81 ? 13.187 16.863 3.695 1.00 30.36 81 TYR A O 1
ATOM 690 N N . SER A 1 82 ? 12.797 15.846 1.731 1.00 30.89 82 SER A N 1
ATOM 691 C CA . SER A 1 82 ? 12.906 17.066 0.938 1.00 30.89 82 SER A CA 1
ATOM 692 C C . SER A 1 82 ? 11.741 17.980 1.342 1.00 30.89 82 SER A C 1
ATOM 694 O O . SER A 1 82 ? 10.590 17.535 1.288 1.00 30.89 82 SER A O 1
ATOM 696 N N . PRO A 1 83 ? 11.997 19.217 1.799 1.00 36.00 83 PRO A N 1
ATOM 697 C C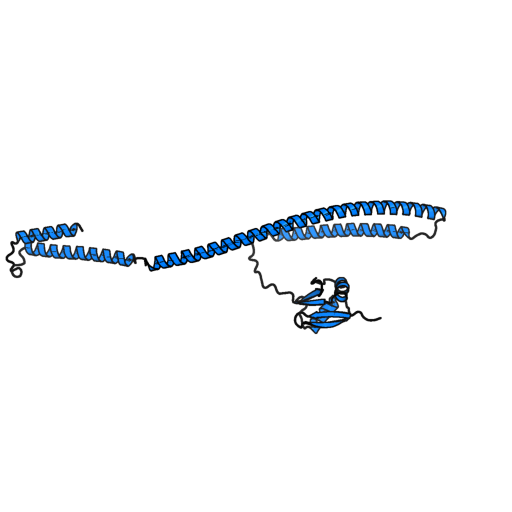A . PRO A 1 83 ? 10.929 20.115 2.196 1.00 36.00 83 PRO A CA 1
ATOM 698 C C . PRO A 1 83 ? 10.096 20.466 0.962 1.00 36.00 83 PRO A C 1
ATOM 700 O O . PRO A 1 83 ? 10.605 21.002 -0.021 1.00 36.00 83 PRO A O 1
ATOM 703 N N . VAL A 1 84 ? 8.803 20.151 1.023 1.00 34.44 84 VAL A N 1
ATOM 704 C CA . VAL A 1 84 ? 7.803 20.704 0.109 1.00 34.44 84 VAL A CA 1
ATOM 705 C C . VAL A 1 84 ? 7.770 22.218 0.360 1.00 34.44 84 VAL A C 1
ATOM 707 O O . VAL A 1 84 ? 7.544 22.620 1.506 1.00 34.44 84 VAL A O 1
ATOM 710 N N . PRO A 1 85 ? 8.010 23.081 -0.644 1.00 38.31 85 PRO A N 1
ATOM 711 C CA . PRO A 1 85 ? 7.882 24.516 -0.450 1.00 38.31 85 PRO A CA 1
ATOM 712 C C . PRO A 1 85 ? 6.397 24.857 -0.252 1.00 38.31 85 PRO A C 1
ATOM 714 O O . PRO A 1 85 ? 5.550 24.363 -0.991 1.00 38.31 85 PRO A O 1
ATOM 717 N N . ASN A 1 86 ? 6.107 25.732 0.716 1.00 40.09 86 ASN A N 1
ATOM 718 C CA . ASN A 1 86 ? 4.792 26.316 1.042 1.00 40.09 86 ASN A CA 1
ATOM 719 C C . ASN A 1 86 ? 3.813 25.493 1.900 1.00 40.09 86 ASN A C 1
ATOM 721 O O . ASN A 1 86 ? 2.645 25.337 1.549 1.00 40.09 86 ASN A O 1
ATOM 725 N N . LEU A 1 87 ? 4.221 25.101 3.110 1.00 41.84 87 LEU A N 1
ATOM 726 C CA . LEU A 1 87 ? 3.269 24.846 4.201 1.00 41.84 87 LEU A CA 1
ATOM 727 C C . LEU A 1 87 ? 3.388 25.943 5.264 1.00 41.84 87 LEU A C 1
ATOM 729 O O . LEU A 1 87 ? 4.345 26.003 6.032 1.00 41.84 87 LEU A O 1
ATOM 733 N N . ASN A 1 88 ? 2.392 26.830 5.272 1.00 45.81 88 ASN A N 1
ATOM 734 C CA . ASN A 1 88 ? 2.218 27.915 6.235 1.00 45.81 88 ASN A CA 1
ATOM 735 C C . ASN A 1 88 ? 2.067 27.332 7.660 1.00 45.81 88 ASN A C 1
ATOM 737 O O . ASN A 1 88 ? 0.989 26.895 8.069 1.00 45.81 88 ASN A O 1
ATOM 741 N N . LEU A 1 89 ? 3.167 27.308 8.420 1.00 44.75 89 LEU A N 1
ATOM 742 C CA . LEU A 1 89 ? 3.275 26.746 9.780 1.00 44.75 89 LEU A CA 1
ATOM 743 C C . LEU A 1 89 ? 2.291 27.361 10.796 1.00 44.75 89 LEU A C 1
ATOM 745 O O . LEU A 1 89 ? 1.943 26.722 11.792 1.00 44.75 89 LEU A O 1
ATOM 749 N N . SER A 1 90 ? 1.770 28.553 10.515 1.00 46.03 90 SER A N 1
ATOM 750 C CA . SER A 1 90 ? 0.771 29.259 11.324 1.00 46.03 90 SER A CA 1
ATOM 751 C C . SER A 1 90 ? -0.633 28.630 11.281 1.00 46.03 90 SER A C 1
ATOM 753 O O . SER A 1 90 ? -1.420 28.826 12.208 1.00 46.03 90 SER A O 1
ATOM 755 N N . GLN A 1 91 ? -0.967 27.815 10.273 1.00 47.22 91 GLN A N 1
ATOM 756 C CA . GLN A 1 91 ? -2.271 27.130 10.208 1.00 47.22 91 GLN A CA 1
ATOM 757 C C . GLN A 1 91 ? -2.286 25.788 10.964 1.00 47.22 91 GLN A C 1
ATOM 759 O O . GLN A 1 91 ? -3.307 25.417 11.548 1.00 47.22 91 GLN A O 1
ATOM 764 N N . ILE A 1 92 ? -1.147 25.091 11.045 1.00 47.41 92 ILE A N 1
ATOM 765 C CA . ILE A 1 92 ? -1.032 23.780 11.714 1.00 47.41 92 ILE A CA 1
ATOM 766 C C . ILE A 1 92 ? -1.005 23.923 13.245 1.00 47.41 92 ILE A C 1
ATOM 768 O O . ILE A 1 92 ? -1.574 23.088 13.955 1.00 47.41 92 ILE A O 1
ATOM 772 N N . GLN A 1 93 ? -0.400 24.992 13.776 1.00 46.72 93 GLN A N 1
ATOM 773 C CA . GLN A 1 93 ? -0.427 25.266 15.219 1.00 46.72 93 GLN A CA 1
ATOM 774 C C . GLN A 1 93 ? -1.845 25.573 15.715 1.00 46.72 93 GLN A C 1
ATOM 776 O O . GLN A 1 93 ? -2.264 25.029 16.739 1.00 46.72 93 GLN A O 1
ATOM 781 N N . ASN A 1 94 ? -2.626 26.325 14.935 1.00 46.91 94 ASN A N 1
ATOM 782 C CA . ASN A 1 94 ? -4.013 26.626 15.275 1.00 46.91 94 ASN A CA 1
ATOM 783 C C . ASN A 1 94 ? -4.884 25.356 15.309 1.00 46.91 94 ASN A C 1
ATOM 785 O O . ASN A 1 94 ? -5.589 25.126 16.290 1.00 46.91 94 ASN A O 1
ATOM 789 N N . GLN A 1 95 ? -4.786 24.457 14.322 1.00 50.22 95 GLN A N 1
ATOM 790 C CA . GLN A 1 95 ? -5.584 23.218 14.313 1.00 50.22 95 GLN A CA 1
ATOM 791 C C . GLN A 1 95 ? -5.300 22.288 15.506 1.00 50.22 95 GLN A C 1
ATOM 793 O O . GLN A 1 95 ? -6.234 21.715 16.077 1.00 50.22 95 GLN A O 1
ATOM 798 N N . LYS A 1 96 ? -4.038 22.163 15.942 1.00 49.41 96 LYS A N 1
ATOM 799 C CA . LYS A 1 96 ? -3.700 21.354 17.126 1.00 49.41 96 LYS A CA 1
ATOM 800 C C . LYS A 1 96 ? -4.259 21.968 18.409 1.00 49.41 96 LYS A C 1
ATOM 802 O O . LYS A 1 96 ? -4.823 21.233 19.222 1.00 49.41 96 LYS A O 1
ATOM 807 N N . GLN A 1 97 ? -4.187 23.291 18.552 1.00 48.31 97 GLN A N 1
ATOM 808 C CA . GLN A 1 97 ? -4.687 24.018 19.720 1.00 48.31 97 GLN A CA 1
ATOM 809 C C . GLN A 1 97 ? -6.220 23.930 19.837 1.00 48.31 97 GLN A C 1
ATOM 811 O O . GLN A 1 97 ? -6.730 23.618 20.913 1.00 48.31 97 GLN A O 1
ATOM 816 N N . TYR A 1 98 ? -6.959 24.050 18.726 1.00 50.41 98 TYR A N 1
ATOM 817 C CA . TYR A 1 98 ? -8.415 23.835 18.704 1.00 50.41 98 TYR A CA 1
ATOM 818 C C . TYR A 1 98 ? -8.817 22.383 19.027 1.00 50.41 98 TYR A C 1
ATOM 820 O O . TYR A 1 98 ? -9.832 22.163 19.694 1.00 50.41 98 TYR A O 1
ATOM 828 N N . SER A 1 99 ? -8.023 21.385 18.614 1.00 52.88 99 SER A N 1
ATOM 829 C CA . SER A 1 99 ? -8.300 19.974 18.937 1.00 52.88 99 SER A CA 1
ATOM 830 C C . SER A 1 99 ? -8.084 19.653 20.420 1.00 52.88 99 SER A C 1
ATOM 832 O O . SER A 1 99 ? -8.872 18.915 21.013 1.00 52.88 99 SER A O 1
ATOM 834 N N . ILE A 1 100 ? -7.056 20.247 21.037 1.00 55.47 100 ILE A N 1
ATOM 835 C CA . ILE A 1 100 ? -6.747 20.058 22.456 1.00 55.47 100 ILE A CA 1
ATOM 836 C C . ILE A 1 100 ? -7.838 20.717 23.296 1.00 55.47 100 ILE A C 1
ATOM 838 O O . ILE A 1 100 ? -8.415 20.051 24.145 1.00 55.47 100 ILE A O 1
ATOM 842 N N . VAL A 1 101 ? -8.218 21.964 22.998 1.00 57.00 101 VAL A N 1
ATOM 843 C CA . VAL A 1 101 ? -9.283 22.671 23.732 1.00 57.00 101 VAL A CA 1
ATOM 844 C C . VAL A 1 101 ? -10.619 21.918 23.666 1.00 57.00 101 VAL A C 1
ATOM 846 O O . VAL A 1 101 ? -11.285 21.786 24.696 1.00 57.00 101 VAL A O 1
ATOM 849 N N . ARG A 1 102 ? -10.989 21.347 22.507 1.00 58.38 102 ARG A N 1
ATOM 850 C CA . ARG A 1 102 ? -12.189 20.495 22.389 1.00 58.38 102 ARG A CA 1
ATOM 851 C C . ARG A 1 102 ? -12.095 19.237 23.252 1.00 58.38 102 ARG A C 1
ATOM 853 O O . ARG A 1 102 ? -13.027 18.960 24.004 1.00 58.38 102 ARG A O 1
ATOM 860 N N . LYS A 1 103 ? -10.968 18.516 23.209 1.00 62.84 103 LYS A N 1
ATOM 861 C CA . LYS A 1 103 ? -10.762 17.314 24.035 1.00 62.84 103 LYS A CA 1
ATOM 862 C C . LYS A 1 103 ? -10.790 17.637 25.531 1.00 62.84 103 LYS A C 1
ATOM 864 O O . LYS A 1 103 ? -11.421 16.909 26.291 1.00 62.84 103 LYS A O 1
ATOM 869 N N . THR A 1 104 ? -10.200 18.751 25.965 1.00 65.88 104 THR A N 1
ATOM 870 C CA . THR A 1 104 ? -10.214 19.167 27.378 1.00 65.88 104 THR A CA 1
ATOM 871 C C . THR A 1 104 ? -11.620 19.545 27.848 1.00 65.88 104 THR A C 1
ATOM 873 O O . THR A 1 104 ? -12.009 19.208 28.966 1.00 65.88 104 THR A O 1
ATOM 876 N N . GLN A 1 105 ? -12.422 20.200 27.001 1.00 67.12 105 GLN A N 1
ATOM 877 C CA . GLN A 1 105 ? -13.828 20.492 27.306 1.00 67.12 105 GLN A CA 1
ATOM 878 C C . GLN A 1 105 ? -14.675 19.219 27.395 1.00 67.12 105 GLN A C 1
ATOM 880 O O . GLN A 1 105 ? -15.538 19.116 28.268 1.00 67.12 105 GLN A O 1
ATOM 885 N N . GLU A 1 106 ? -14.419 18.238 26.533 1.00 71.94 106 GLU A N 1
ATOM 886 C CA . GLU A 1 106 ? -15.121 16.957 26.548 1.00 71.94 106 GLU A CA 1
ATOM 887 C C . GLU A 1 106 ? -14.758 16.123 27.785 1.00 71.94 106 GLU A C 1
ATOM 889 O O . GLU A 1 106 ? -15.646 15.618 28.471 1.00 71.94 106 GLU A O 1
ATOM 894 N N . ILE A 1 107 ? -13.473 16.080 28.152 1.00 69.31 107 ILE A N 1
ATOM 895 C CA . ILE A 1 107 ? -12.993 15.461 29.395 1.00 69.31 107 ILE A CA 1
ATOM 896 C C . ILE A 1 107 ? -13.619 16.148 30.614 1.00 69.31 107 ILE A C 1
ATOM 898 O O . ILE A 1 107 ? -14.108 15.466 31.511 1.00 69.31 107 ILE A O 1
ATOM 902 N N . LYS A 1 108 ? -13.694 17.486 30.631 1.00 76.31 108 LYS A N 1
ATOM 903 C CA . LYS A 1 108 ? -14.342 18.246 31.713 1.00 76.31 108 LYS A CA 1
ATOM 904 C C . LYS A 1 108 ? -15.845 17.956 31.809 1.00 76.31 108 LYS A C 1
ATOM 906 O O . LYS A 1 108 ? -16.367 17.836 32.915 1.00 76.31 108 LYS A O 1
ATOM 911 N N . LYS A 1 109 ? -16.546 17.802 30.677 1.00 79.81 109 LYS A N 1
ATOM 912 C CA . LYS A 1 109 ? -17.959 17.380 30.656 1.00 79.81 109 LYS A CA 1
ATOM 913 C C . LYS A 1 109 ? -18.133 15.974 31.234 1.00 79.81 109 LYS A C 1
ATOM 915 O O . LYS A 1 109 ? -18.996 15.799 32.091 1.00 79.81 109 LYS A O 1
ATOM 920 N N . ARG A 1 110 ? -17.293 15.015 30.828 1.00 76.12 110 ARG A N 1
ATOM 921 C CA . ARG A 1 110 ? -17.317 13.637 31.350 1.00 76.12 110 ARG A CA 1
ATOM 922 C C . ARG A 1 110 ? -17.018 13.602 32.851 1.00 76.12 110 ARG A C 1
ATOM 924 O O . ARG A 1 110 ? -17.793 13.026 33.599 1.00 76.12 110 ARG A O 1
ATOM 931 N N . LEU A 1 111 ? -15.988 14.314 33.317 1.00 76.12 111 LEU A N 1
ATOM 932 C CA . LEU A 1 111 ? -15.660 14.440 34.746 1.00 76.12 111 LEU A CA 1
ATOM 933 C C . LEU A 1 111 ? -16.816 15.022 35.567 1.00 76.12 111 LEU A C 1
ATOM 935 O O . LEU A 1 111 ? -17.147 14.493 36.625 1.00 76.12 111 LEU A O 1
ATOM 939 N N . ASN A 1 112 ? -17.474 16.070 35.069 1.00 78.44 112 ASN A N 1
ATOM 940 C CA . ASN A 1 112 ? -18.631 16.654 35.747 1.00 78.44 112 ASN A CA 1
ATOM 941 C C . ASN A 1 112 ? -19.829 15.692 35.800 1.00 78.44 112 ASN A C 1
ATOM 943 O O . ASN A 1 112 ? -20.543 15.671 36.802 1.00 78.44 112 ASN A O 1
ATOM 947 N N . GLN A 1 113 ? -20.042 14.879 34.761 1.00 76.56 113 GLN A N 1
ATOM 948 C CA . GLN A 1 113 ? -21.054 13.818 34.777 1.00 76.56 113 GLN A CA 1
ATOM 949 C C . GLN A 1 113 ? -20.713 12.747 35.819 1.00 76.56 113 GLN A C 1
ATOM 951 O O . GLN A 1 113 ? -21.580 12.392 36.615 1.00 76.56 113 GLN A O 1
ATOM 956 N N . THR A 1 114 ? -19.455 12.306 35.901 1.00 70.69 114 THR A N 1
ATOM 957 C CA . THR A 1 114 ? -19.014 11.317 36.897 1.00 70.69 114 THR A CA 1
ATOM 958 C C . THR A 1 114 ? -19.120 11.850 38.325 1.00 70.69 114 THR A C 1
ATOM 960 O O . THR A 1 114 ? -19.583 11.138 39.209 1.00 70.69 114 THR A O 1
ATOM 963 N N . ILE A 1 115 ? -18.773 13.119 38.570 1.00 74.88 115 ILE A N 1
ATOM 964 C CA . ILE A 1 115 ? -18.941 13.764 39.884 1.00 74.88 115 ILE A CA 1
ATOM 965 C C . ILE A 1 115 ? -20.424 13.866 40.260 1.00 74.88 115 ILE A C 1
ATOM 967 O O . ILE A 1 115 ? -20.780 13.650 41.417 1.00 74.88 115 ILE A O 1
ATOM 971 N N . LYS A 1 116 ? -21.304 14.171 39.298 1.00 74.88 116 LYS A N 1
ATOM 972 C CA . LYS A 1 116 ? -22.754 14.210 39.528 1.00 74.88 116 LYS A CA 1
ATOM 973 C C . LYS A 1 116 ? -23.302 12.821 39.866 1.00 74.88 116 LYS A C 1
ATOM 975 O O . LYS A 1 116 ? -24.088 12.702 40.799 1.00 74.88 116 LYS A O 1
ATOM 980 N N . LEU A 1 117 ? -22.837 11.785 39.165 1.00 71.31 117 LEU A N 1
ATOM 981 C CA . LEU A 1 117 ? -23.164 10.395 39.477 1.00 71.31 117 LEU A CA 1
ATOM 982 C C . LEU A 1 117 ? -22.673 10.022 40.877 1.00 71.31 117 LEU A C 1
ATOM 984 O O . LEU A 1 117 ? -23.489 9.587 41.672 1.00 71.31 117 LEU A O 1
ATOM 988 N N . MET A 1 118 ? -21.411 10.300 41.224 1.00 66.12 118 MET A N 1
ATOM 989 C CA . MET A 1 118 ? -20.854 10.018 42.557 1.00 66.12 118 MET A CA 1
ATOM 990 C C . MET A 1 118 ? -21.595 10.740 43.688 1.00 66.12 118 MET A C 1
ATOM 992 O O . MET A 1 118 ? -21.856 10.137 44.724 1.00 66.12 118 MET A O 1
ATOM 996 N N . LYS A 1 119 ? -21.986 12.009 43.502 1.00 68.31 119 LYS A N 1
ATOM 997 C CA . LYS A 1 119 ? -22.802 12.741 44.487 1.00 68.31 119 LYS A CA 1
ATOM 998 C C . LYS A 1 119 ? -24.186 12.119 44.667 1.00 68.31 119 LYS A C 1
ATOM 1000 O O . LYS A 1 119 ? -24.654 12.037 45.799 1.00 68.31 119 LYS A O 1
ATOM 1005 N N . ASN A 1 120 ? -24.800 11.642 43.584 1.00 63.34 120 ASN A N 1
ATOM 1006 C CA . ASN A 1 120 ? -26.046 10.885 43.661 1.00 63.34 120 ASN A CA 1
ATOM 1007 C C . ASN A 1 120 ? -25.831 9.545 44.380 1.00 63.34 120 ASN A C 1
ATOM 1009 O O . ASN A 1 120 ? -26.634 9.180 45.228 1.00 63.34 120 ASN A O 1
ATOM 1013 N N . THR A 1 121 ? -24.729 8.830 44.135 1.00 58.75 121 THR A N 1
ATOM 1014 C CA . THR A 1 121 ? -24.420 7.589 44.867 1.00 58.75 121 THR A CA 1
ATOM 1015 C C . THR A 1 121 ? -24.168 7.852 46.351 1.00 58.75 121 THR A C 1
ATOM 1017 O O . THR A 1 121 ? -24.562 7.052 47.193 1.00 58.75 121 THR A O 1
ATOM 1020 N N . GLN A 1 122 ? -23.572 8.993 46.700 1.00 53.50 122 GLN A N 1
ATOM 1021 C CA . GLN A 1 122 ? -23.269 9.356 48.083 1.00 53.50 122 GLN A CA 1
ATOM 1022 C C . GLN A 1 122 ? -24.509 9.792 48.875 1.00 53.50 122 GLN A C 1
ATOM 1024 O O . GLN A 1 122 ? -24.644 9.402 50.034 1.00 53.50 122 GLN A O 1
ATOM 1029 N N . SER A 1 123 ? -25.465 10.495 48.253 1.00 55.25 123 SER A N 1
ATOM 1030 C CA . SER A 1 123 ? -26.789 10.726 48.860 1.00 55.25 123 SER A CA 1
ATOM 1031 C C . SER A 1 123 ? -27.597 9.433 49.024 1.00 55.25 123 SER A C 1
ATOM 1033 O O . SER A 1 123 ? -28.512 9.366 49.842 1.00 55.25 123 SER A O 1
ATOM 1035 N N . THR A 1 124 ? -27.212 8.374 48.308 1.00 53.16 124 THR A N 1
ATOM 1036 C CA . THR A 1 124 ? -27.797 7.039 48.433 1.00 53.16 124 THR A CA 1
ATOM 1037 C C . THR A 1 124 ? -27.252 6.251 49.644 1.00 53.16 124 THR A C 1
ATOM 1039 O O . THR A 1 124 ? -27.766 5.181 49.942 1.00 53.16 124 THR A O 1
ATOM 1042 N N . ILE A 1 125 ? -26.231 6.722 50.374 1.00 51.88 125 ILE A N 1
ATOM 1043 C CA . ILE A 1 125 ? -25.616 5.971 51.499 1.00 51.88 125 ILE A CA 1
ATOM 1044 C C . ILE A 1 125 ? -26.111 6.452 52.882 1.00 51.88 125 ILE A C 1
ATOM 1046 O O . ILE A 1 125 ? -25.881 5.807 53.905 1.00 51.88 125 ILE A O 1
ATOM 1050 N N . THR A 1 126 ? -26.895 7.527 52.946 1.00 50.91 126 THR A N 1
ATOM 1051 C CA . THR A 1 126 ? -27.562 7.996 54.173 1.00 50.91 126 THR A CA 1
ATOM 1052 C C . THR A 1 126 ? -28.861 7.225 54.454 1.00 50.91 126 THR A C 1
ATOM 1054 O O . THR A 1 126 ? -29.954 7.751 54.299 1.00 50.91 126 THR A O 1
ATOM 1057 N N . TYR A 1 127 ? -28.755 5.962 54.886 1.00 50.47 127 TYR A N 1
ATOM 1058 C CA . TYR A 1 127 ? -29.900 5.098 55.250 1.00 50.47 127 TYR A CA 1
ATOM 1059 C C . TYR A 1 127 ? -30.164 4.976 56.762 1.00 50.47 127 TYR A C 1
ATOM 1061 O O . TYR A 1 127 ? -30.812 4.034 57.207 1.00 50.47 127 TYR A O 1
ATOM 1069 N N . ARG A 1 128 ? -29.674 5.899 57.597 1.00 47.62 128 ARG A N 1
ATOM 1070 C CA . ARG A 1 128 ? -29.763 5.743 59.064 1.00 47.62 128 ARG A CA 1
ATOM 1071 C C . ARG A 1 128 ? -31.007 6.338 59.747 1.00 47.62 128 ARG A C 1
ATOM 1073 O O . ARG A 1 128 ? -31.010 6.412 60.969 1.00 47.62 128 ARG A O 1
ATOM 1080 N N . SER A 1 129 ? -32.077 6.701 59.030 1.00 55.38 129 SER A N 1
ATOM 1081 C CA . SER A 1 129 ? -33.281 7.262 59.685 1.00 55.38 129 SER A CA 1
ATOM 1082 C C . SER A 1 129 ? -34.614 7.104 58.930 1.00 55.38 129 SER A C 1
ATOM 1084 O O . SER A 1 129 ? -35.430 8.021 58.962 1.00 55.38 129 SER A O 1
ATOM 1086 N N . LEU A 1 130 ? -34.860 5.989 58.232 1.00 55.19 130 LEU A N 1
ATOM 1087 C CA . LEU A 1 130 ? -36.157 5.742 57.575 1.00 55.19 130 LEU A CA 1
ATOM 1088 C C . LEU A 1 130 ? -36.891 4.575 58.233 1.00 55.19 130 LEU A C 1
ATOM 1090 O O . LEU A 1 130 ? -36.287 3.546 58.540 1.00 55.19 130 LEU A O 1
ATOM 1094 N N . SER A 1 131 ? -38.204 4.714 58.424 1.00 65.88 131 SER A N 1
ATOM 1095 C CA . SER A 1 131 ? -39.036 3.623 58.933 1.00 65.88 131 SER A CA 1
ATOM 1096 C C . SER A 1 131 ? -39.014 2.427 57.960 1.00 65.88 131 SER A C 1
ATOM 1098 O O . SER A 1 131 ? -38.784 2.607 56.758 1.00 65.88 131 SER A O 1
ATOM 1100 N N . PRO A 1 132 ? -39.279 1.188 58.415 1.00 71.81 132 PRO A N 1
ATOM 1101 C CA . PRO A 1 132 ? -39.273 0.006 57.545 1.00 71.81 132 PRO A CA 1
ATOM 1102 C C . PRO A 1 132 ? -40.169 0.140 56.298 1.00 71.81 132 PRO A C 1
ATOM 1104 O O . PRO A 1 132 ? -39.833 -0.364 55.228 1.00 71.81 132 PRO A O 1
ATOM 1107 N N . LYS A 1 133 ? -41.280 0.882 56.405 1.00 73.81 133 LYS A N 1
ATOM 1108 C CA . LYS A 1 133 ? -42.226 1.134 55.306 1.00 73.81 133 LYS A CA 1
ATOM 1109 C C . LYS A 1 133 ? -41.665 2.093 54.249 1.00 73.81 133 LYS A C 1
ATOM 1111 O O . LYS A 1 133 ? -41.901 1.902 53.057 1.00 73.81 133 LYS A O 1
ATOM 1116 N N . GLU A 1 134 ? -40.909 3.102 54.668 1.00 74.19 134 GLU A N 1
ATOM 1117 C CA . GLU A 1 134 ? -40.234 4.047 53.767 1.00 74.19 134 GLU A CA 1
ATOM 1118 C C . GLU A 1 134 ? -38.999 3.413 53.124 1.00 74.19 134 GLU A C 1
ATOM 1120 O O . GLU A 1 134 ? -38.771 3.584 51.928 1.00 74.19 134 GLU A O 1
ATOM 1125 N N . SER A 1 135 ? -38.267 2.593 53.883 1.00 73.44 135 SER A N 1
ATOM 1126 C CA . SER A 1 135 ? -37.172 1.769 53.363 1.00 73.44 135 SER A CA 1
ATOM 1127 C C . SER A 1 135 ? -37.660 0.802 52.275 1.00 73.44 135 SER A C 1
ATOM 1129 O O . SER A 1 135 ? -37.012 0.672 51.238 1.00 73.44 135 SER A O 1
ATOM 1131 N N . TRP A 1 136 ? -38.835 0.184 52.455 1.00 79.19 136 TRP A N 1
ATOM 1132 C CA . TRP A 1 136 ? -39.436 -0.700 51.449 1.00 79.19 136 TRP A CA 1
ATOM 1133 C C . TRP A 1 136 ? -39.861 0.035 50.170 1.00 79.19 136 TRP A C 1
ATOM 1135 O O . TRP A 1 136 ? -39.553 -0.423 49.070 1.00 79.19 136 TRP A O 1
ATOM 1145 N N . LYS A 1 137 ? -40.505 1.207 50.288 1.00 79.50 137 LYS A N 1
ATOM 1146 C CA . LYS A 1 137 ? -40.834 2.044 49.118 1.00 79.50 137 LYS A CA 1
ATOM 1147 C C . LYS A 1 137 ? -39.580 2.486 48.361 1.00 79.50 137 LYS A C 1
ATOM 1149 O O . LYS A 1 137 ? -39.540 2.389 47.139 1.00 79.50 137 LYS A O 1
ATOM 1154 N N . CYS A 1 138 ? -38.543 2.903 49.087 1.00 78.50 138 CYS A N 1
ATOM 1155 C CA 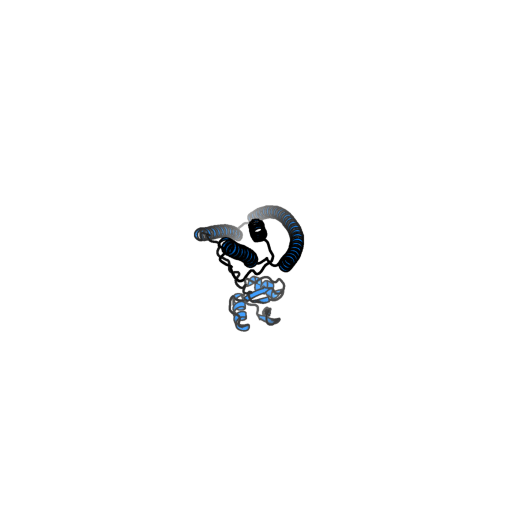. CYS A 1 138 ? -37.266 3.297 48.497 1.00 78.50 138 CYS A CA 1
ATOM 1156 C C . CYS A 1 138 ? -36.588 2.127 47.758 1.00 78.50 138 CYS A C 1
ATOM 1158 O O . CYS A 1 138 ? -36.047 2.307 46.667 1.00 78.50 138 CYS A O 1
ATOM 1160 N N . LEU A 1 139 ? -36.657 0.910 48.308 1.00 79.75 139 LEU A N 1
ATOM 1161 C CA . LEU A 1 139 ? -36.173 -0.299 47.636 1.00 79.75 139 LEU A CA 1
ATOM 1162 C C . LEU A 1 139 ? -36.972 -0.615 46.366 1.00 79.75 139 LEU A C 1
ATOM 1164 O O . LEU A 1 139 ? -36.366 -0.946 45.348 1.00 79.75 139 LEU A O 1
ATOM 1168 N N . GLN A 1 140 ? -38.300 -0.473 46.379 1.00 85.69 140 GLN A N 1
ATOM 1169 C CA . GLN A 1 140 ? -39.125 -0.655 45.178 1.00 85.69 140 GLN A CA 1
ATOM 1170 C C . GLN A 1 140 ? -38.777 0.348 44.072 1.00 85.69 140 GLN A C 1
ATOM 1172 O O . GLN A 1 140 ? -38.572 -0.059 42.929 1.00 85.69 140 GLN A O 1
ATOM 1177 N N . GLU A 1 141 ? -38.651 1.636 44.400 1.00 86.69 141 GLU A N 1
ATOM 1178 C CA . GLU A 1 141 ? -38.254 2.662 43.427 1.00 86.69 141 GLU A CA 1
ATOM 1179 C C . GLU A 1 141 ? -36.868 2.384 42.845 1.00 86.69 141 GLU A C 1
ATOM 1181 O O . GLU A 1 141 ? -36.683 2.457 41.631 1.00 86.69 141 GLU A O 1
ATOM 1186 N N . LYS A 1 142 ? -35.910 1.975 43.681 1.00 82.25 142 LYS A N 1
ATOM 1187 C CA . LYS A 1 142 ? -34.582 1.562 43.217 1.00 82.25 142 LYS A CA 1
ATOM 1188 C C . LYS A 1 142 ? -34.618 0.345 42.308 1.00 82.25 142 LYS A C 1
ATOM 1190 O O . LYS A 1 142 ? -33.887 0.303 41.326 1.00 82.25 142 LYS A O 1
ATOM 1195 N N . THR A 1 143 ? -35.451 -0.640 42.625 1.00 87.19 143 THR A N 1
ATOM 1196 C CA . THR A 1 143 ? -35.575 -1.852 41.808 1.00 87.19 143 THR A CA 1
ATOM 1197 C C . THR A 1 143 ? -36.131 -1.504 40.430 1.00 87.19 143 THR A C 1
ATOM 1199 O O . THR A 1 143 ? -35.614 -1.982 39.423 1.00 87.19 143 THR A O 1
ATOM 1202 N N . LYS A 1 144 ? -37.110 -0.594 40.371 1.00 91.88 144 LYS A N 1
ATOM 1203 C CA . LYS A 1 144 ? -37.654 -0.075 39.113 1.00 91.88 144 LYS A CA 1
ATOM 1204 C C . LYS A 1 144 ? -36.607 0.710 38.312 1.00 91.88 144 LYS A C 1
ATOM 1206 O O . LYS A 1 144 ? -36.445 0.458 37.124 1.00 91.88 144 LYS A O 1
ATOM 1211 N N . GLN A 1 145 ? -35.847 1.593 38.963 1.00 88.75 145 GLN A N 1
ATOM 1212 C CA . GLN A 1 145 ? -34.756 2.330 38.311 1.00 88.75 145 GLN A CA 1
ATOM 1213 C C . GLN A 1 145 ? -33.674 1.395 37.761 1.00 88.75 145 GLN A C 1
ATOM 1215 O O . GLN A 1 145 ? -33.188 1.605 36.653 1.00 88.75 145 GLN A O 1
ATOM 1220 N N . LEU A 1 146 ? -33.312 0.346 38.507 1.00 87.38 146 LEU A N 1
ATOM 1221 C CA . LEU A 1 146 ? -32.357 -0.658 38.039 1.00 87.38 146 LEU A CA 1
ATOM 1222 C C . LEU A 1 146 ? -32.907 -1.440 36.841 1.00 87.38 146 LEU A C 1
ATOM 1224 O O . LEU A 1 146 ? -32.168 -1.643 35.887 1.00 87.38 146 LEU A O 1
ATOM 1228 N N . GLN A 1 147 ? -34.192 -1.811 36.836 1.00 88.75 147 GLN A N 1
ATOM 1229 C CA . GLN A 1 147 ? -34.825 -2.462 35.680 1.00 88.75 147 GLN A CA 1
ATOM 1230 C C . GLN A 1 147 ? -34.820 -1.575 34.429 1.00 88.75 147 GLN A C 1
ATOM 1232 O O . GLN A 1 147 ? -34.478 -2.054 33.348 1.00 88.75 147 GLN A O 1
ATOM 1237 N N . GLU A 1 148 ? -35.145 -0.289 34.568 1.00 91.31 148 GLU A N 1
ATOM 1238 C CA . GLU A 1 148 ? -35.092 0.678 33.464 1.00 91.31 148 GLU A CA 1
ATOM 1239 C C . GLU A 1 148 ? -33.657 0.838 32.935 1.00 91.31 148 GLU A C 1
ATOM 1241 O O . GLU A 1 148 ? -33.433 0.823 31.724 1.00 91.31 148 GLU A O 1
ATOM 1246 N N . GLN A 1 149 ? -32.664 0.905 33.829 1.00 88.56 149 GLN A N 1
ATOM 1247 C CA . GLN A 1 149 ? -31.252 0.933 33.440 1.00 88.56 149 GLN A CA 1
ATOM 1248 C C . GLN A 1 149 ? -30.829 -0.354 32.725 1.00 88.56 149 GLN A C 1
ATOM 1250 O O . GLN A 1 149 ? -30.152 -0.277 31.704 1.00 88.56 149 GLN A O 1
ATOM 1255 N N . THR A 1 150 ? -31.240 -1.532 33.201 1.00 88.19 150 THR A N 1
ATOM 1256 C CA . THR A 1 150 ? -30.936 -2.811 32.538 1.00 88.19 150 THR A CA 1
ATOM 1257 C C . THR A 1 150 ? -31.523 -2.869 31.129 1.00 88.19 150 THR A C 1
ATOM 1259 O O . THR A 1 150 ? -30.834 -3.293 30.205 1.00 88.19 150 THR A O 1
ATOM 1262 N N . GLN A 1 151 ? -32.754 -2.391 30.926 1.00 90.44 151 GLN A N 1
ATOM 1263 C CA . GLN A 1 151 ? -33.349 -2.318 29.587 1.00 90.44 151 GLN A CA 1
ATOM 1264 C C . GLN A 1 151 ? -32.564 -1.385 28.656 1.00 90.44 151 GLN A C 1
ATOM 1266 O O . GLN A 1 151 ? -32.309 -1.744 27.508 1.00 90.44 151 GLN A O 1
ATOM 1271 N N . GLN A 1 152 ? -32.120 -0.227 29.155 1.00 90.88 152 GLN A N 1
ATOM 1272 C CA . GLN A 1 152 ? -31.268 0.686 28.386 1.00 90.88 152 GLN A CA 1
ATOM 1273 C C . GLN A 1 152 ? -29.912 0.061 28.039 1.00 90.88 152 GLN A C 1
ATOM 1275 O O . GLN A 1 152 ? -29.440 0.213 26.913 1.00 90.88 152 GLN A O 1
ATOM 1280 N N . PHE A 1 153 ? -29.294 -0.669 28.972 1.00 90.38 153 PHE A N 1
ATOM 1281 C CA . PHE A 1 153 ? -28.044 -1.386 28.713 1.00 90.38 153 PHE A CA 1
ATOM 1282 C C . PHE A 1 153 ? -28.210 -2.467 27.644 1.00 90.38 153 PHE A C 1
ATOM 1284 O O . PHE A 1 153 ? -27.371 -2.543 26.750 1.00 90.38 153 PHE A O 1
ATOM 1291 N N . ASN A 1 154 ? -29.292 -3.247 27.688 1.00 90.38 154 ASN A N 1
ATOM 1292 C CA . ASN A 1 154 ? -29.559 -4.285 26.690 1.00 90.38 154 ASN A CA 1
ATOM 1293 C C . ASN A 1 154 ? -29.778 -3.687 25.296 1.00 90.38 154 ASN A C 1
ATOM 1295 O O . ASN A 1 154 ? -29.156 -4.132 24.337 1.00 90.38 154 ASN A O 1
ATOM 1299 N N . SER A 1 155 ? -30.577 -2.620 25.193 1.00 91.88 155 SER A N 1
ATOM 1300 C CA . SER A 1 155 ? -30.762 -1.901 23.926 1.00 91.88 155 SER A CA 1
ATOM 1301 C C . SER A 1 155 ? -29.435 -1.356 23.392 1.00 91.88 155 SER A C 1
ATOM 1303 O O . SER A 1 155 ? -29.138 -1.494 22.207 1.00 91.88 155 SER A O 1
ATOM 1305 N N . ARG A 1 156 ? -28.585 -0.802 24.267 1.00 90.19 156 ARG A N 1
ATOM 1306 C CA . ARG A 1 156 ? -27.272 -0.305 23.852 1.00 90.19 156 ARG A CA 1
ATOM 1307 C C . ARG A 1 156 ? -26.328 -1.425 23.417 1.00 90.19 156 ARG A C 1
ATOM 1309 O O . ARG A 1 156 ? -25.498 -1.216 22.535 1.00 90.19 156 ARG A O 1
ATOM 1316 N N . GLN A 1 157 ? -26.426 -2.593 24.042 1.00 90.69 157 GLN A N 1
ATOM 1317 C CA . GLN A 1 157 ? -25.650 -3.768 23.668 1.00 90.69 157 GLN A CA 1
ATOM 1318 C C . GLN A 1 157 ? -26.039 -4.267 22.272 1.00 90.69 157 GLN A C 1
ATOM 1320 O O . GLN A 1 157 ? -25.147 -4.550 21.477 1.00 90.69 157 GLN A O 1
ATOM 1325 N N . GLU A 1 158 ? -27.334 -4.312 21.953 1.00 91.75 158 GLU A N 1
ATOM 1326 C CA . GLU A 1 158 ? -27.828 -4.676 20.618 1.00 91.75 158 GLU A CA 1
ATOM 1327 C C . GLU A 1 158 ? -27.336 -3.697 19.540 1.00 91.75 158 GLU A C 1
ATOM 1329 O O . GLU A 1 158 ? -26.821 -4.130 18.508 1.00 91.75 158 GLU A O 1
ATOM 1334 N N . GLU A 1 159 ? -27.397 -2.386 19.801 1.00 91.31 159 GLU A N 1
ATOM 1335 C CA . GLU A 1 159 ? -26.866 -1.361 18.888 1.00 91.31 159 GLU A CA 1
ATOM 1336 C C . GLU A 1 159 ? -25.369 -1.554 18.612 1.00 91.31 159 GLU A C 1
ATOM 1338 O O . GLU A 1 159 ? -24.934 -1.539 17.459 1.00 91.31 159 GLU A O 1
ATOM 1343 N N . LEU A 1 160 ? -24.571 -1.764 19.665 1.00 89.38 160 LEU A N 1
ATOM 1344 C CA . LEU A 1 160 ? -23.128 -1.979 19.534 1.00 89.38 160 LEU A CA 1
ATOM 1345 C C . LEU A 1 160 ? -22.805 -3.291 18.817 1.00 89.38 160 LEU A C 1
ATOM 1347 O O . LEU A 1 160 ? -21.822 -3.363 18.080 1.00 89.38 160 LEU A O 1
ATOM 1351 N N . GLN A 1 161 ? -23.620 -4.326 19.011 1.00 91.12 161 GLN A N 1
ATOM 1352 C CA . GLN A 1 161 ? -23.459 -5.596 18.317 1.00 91.12 161 GLN A CA 1
ATOM 1353 C C . GLN A 1 161 ? -23.722 -5.435 16.816 1.00 91.12 161 GLN A C 1
ATOM 1355 O O . GLN A 1 161 ? -22.916 -5.887 16.003 1.00 91.12 161 GLN A O 1
ATOM 1360 N N . GLN A 1 162 ? -24.770 -4.699 16.443 1.00 93.25 162 GLN A N 1
ATOM 1361 C CA . GLN A 1 162 ? -25.062 -4.385 15.046 1.00 93.25 162 GLN A CA 1
ATOM 1362 C C . GLN A 1 162 ? -23.974 -3.504 14.406 1.00 93.25 162 GLN A C 1
ATOM 1364 O O . GLN A 1 162 ? -23.565 -3.744 13.268 1.00 93.25 162 GLN A O 1
ATOM 1369 N N . GLU A 1 163 ? -23.459 -2.509 15.134 1.00 91.75 163 GLU A N 1
ATOM 1370 C CA . GLU A 1 163 ? -22.336 -1.679 14.683 1.00 91.75 163 GLU A CA 1
ATOM 1371 C C . GLU A 1 163 ? -21.071 -2.524 14.468 1.00 91.75 163 GLU A C 1
ATOM 1373 O O . GLU A 1 163 ? -20.403 -2.398 13.439 1.00 91.75 163 GLU A O 1
ATOM 1378 N N . SER A 1 164 ? -20.784 -3.455 15.382 1.00 89.25 164 SER A N 1
ATOM 1379 C CA . SER A 1 164 ? -19.650 -4.372 15.255 1.00 89.25 164 SER A CA 1
ATOM 1380 C C . SER A 1 164 ? -19.774 -5.290 14.037 1.00 89.25 164 SER A C 1
ATOM 1382 O O . SER A 1 164 ? -18.773 -5.531 13.362 1.00 89.25 164 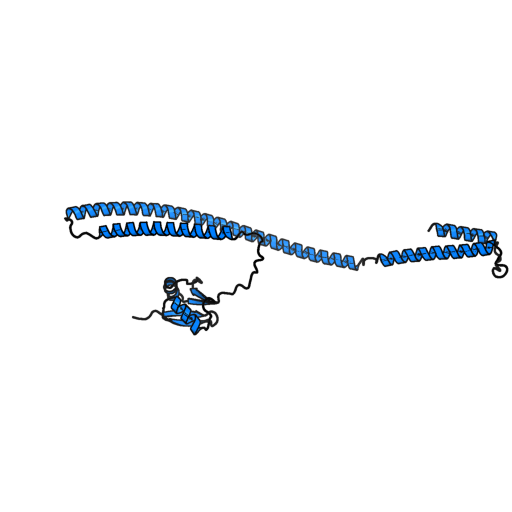SER A O 1
ATOM 1384 N N . GLU A 1 165 ? -20.967 -5.806 13.736 1.00 91.69 165 GLU A N 1
ATOM 1385 C CA . GLU A 1 165 ? -21.203 -6.629 12.544 1.00 91.69 165 GLU A CA 1
ATOM 1386 C C . GLU A 1 165 ? -21.015 -5.838 11.245 1.00 91.69 165 GLU A C 1
ATOM 1388 O O . GLU A 1 165 ? -20.459 -6.359 10.274 1.00 91.69 165 GLU A O 1
ATOM 1393 N N . ASN A 1 166 ? -21.439 -4.573 11.220 1.00 92.25 166 ASN A N 1
ATOM 1394 C CA . ASN A 1 166 ? -21.252 -3.701 10.062 1.00 92.25 166 ASN A CA 1
ATOM 1395 C C . ASN A 1 166 ? -19.770 -3.385 9.829 1.00 92.25 166 ASN A C 1
ATOM 1397 O O . ASN A 1 166 ? -19.281 -3.551 8.711 1.00 92.25 166 ASN A O 1
ATOM 1401 N N . LEU A 1 167 ? -19.031 -3.037 10.886 1.00 90.56 167 LEU A N 1
ATOM 1402 C CA . LEU A 1 167 ? -17.587 -2.801 10.802 1.00 90.56 167 LEU A CA 1
ATOM 1403 C C . LEU A 1 167 ? -16.829 -4.053 10.344 1.00 90.56 167 LEU A C 1
ATOM 1405 O O . LEU A 1 167 ? -15.907 -3.957 9.536 1.00 90.56 167 LEU A O 1
ATOM 1409 N N . LEU A 1 168 ? -17.232 -5.244 10.798 1.00 92.75 168 LEU A N 1
ATOM 1410 C CA . LEU A 1 168 ? -16.650 -6.505 10.329 1.00 92.75 168 LEU A CA 1
ATOM 1411 C C . LEU A 1 168 ? -16.863 -6.712 8.823 1.00 92.75 168 LEU A C 1
ATOM 1413 O O . LEU A 1 168 ? -15.933 -7.124 8.127 1.00 92.75 168 LEU A O 1
ATOM 1417 N N . LYS A 1 169 ? -18.051 -6.393 8.297 1.00 91.69 169 LYS A N 1
ATOM 1418 C CA . LYS A 1 169 ? -18.327 -6.461 6.851 1.00 91.69 169 LYS A CA 1
ATOM 1419 C C . LYS A 1 169 ? -17.472 -5.471 6.061 1.00 91.69 169 LYS A C 1
ATOM 1421 O O . LYS A 1 169 ? -16.928 -5.849 5.025 1.00 91.69 169 LYS A O 1
ATOM 1426 N N . GLU A 1 170 ? -17.309 -4.243 6.551 1.00 92.00 170 GLU A N 1
ATOM 1427 C CA . GLU A 1 170 ? -16.445 -3.237 5.919 1.00 92.00 170 GLU A CA 1
ATOM 1428 C C . GLU A 1 170 ? -14.978 -3.679 5.893 1.00 92.00 170 GLU A C 1
ATOM 1430 O O . GLU A 1 170 ? -14.326 -3.602 4.851 1.00 92.00 170 GLU A O 1
ATOM 1435 N N . ILE A 1 171 ? -14.466 -4.224 7.001 1.00 90.38 171 ILE A N 1
ATOM 1436 C CA . ILE A 1 171 ? -13.094 -4.746 7.079 1.00 90.38 171 ILE A CA 1
ATOM 1437 C C . ILE A 1 171 ? -12.877 -5.869 6.059 1.00 90.38 171 ILE A C 1
ATOM 1439 O O . ILE A 1 171 ? -11.862 -5.874 5.358 1.00 90.38 171 ILE A O 1
ATOM 1443 N N . LEU A 1 172 ? -13.827 -6.801 5.940 1.00 90.88 172 LEU A N 1
ATOM 1444 C CA . LEU A 1 172 ? -13.749 -7.891 4.964 1.00 90.88 172 LEU A CA 1
ATOM 1445 C C . LEU A 1 172 ? -13.783 -7.375 3.519 1.00 90.88 172 LEU A C 1
ATOM 1447 O O . LEU A 1 172 ? -13.041 -7.875 2.671 1.00 90.88 172 LEU A O 1
ATOM 1451 N N . ALA A 1 173 ? -14.600 -6.359 3.229 1.00 91.50 173 ALA A N 1
ATOM 1452 C CA . ALA A 1 173 ? -14.640 -5.729 1.911 1.00 91.50 173 ALA A CA 1
ATOM 1453 C C . ALA A 1 173 ? -13.286 -5.092 1.554 1.00 91.50 173 ALA A C 1
ATOM 1455 O O . ALA A 1 173 ? -12.726 -5.385 0.496 1.00 91.50 173 ALA A O 1
ATOM 1456 N N . VAL A 1 174 ? -12.705 -4.315 2.472 1.00 92.06 174 VAL A N 1
ATOM 1457 C CA . VAL A 1 174 ? -11.390 -3.681 2.286 1.00 92.06 174 VAL A CA 1
ATOM 1458 C C . VAL A 1 174 ? -10.274 -4.722 2.140 1.00 92.06 174 VAL A C 1
ATOM 1460 O O . VAL A 1 174 ? -9.384 -4.562 1.303 1.00 92.06 174 VAL A O 1
ATOM 1463 N N . GLN A 1 175 ? -10.311 -5.820 2.902 1.00 89.56 175 GLN A N 1
ATOM 1464 C CA . GLN A 1 175 ? -9.352 -6.918 2.738 1.00 89.56 175 GLN A CA 1
ATOM 1465 C C . GLN A 1 175 ? -9.430 -7.543 1.341 1.00 89.56 175 GLN A C 1
ATOM 1467 O O . GLN A 1 175 ? -8.390 -7.769 0.718 1.00 89.56 175 GLN A O 1
ATOM 1472 N N . ASN A 1 176 ? -10.637 -7.778 0.823 1.00 90.50 176 ASN A N 1
ATOM 1473 C CA . ASN A 1 176 ? -10.827 -8.319 -0.522 1.00 90.50 176 ASN A CA 1
ATOM 1474 C C . ASN A 1 176 ? -10.309 -7.366 -1.606 1.00 90.50 176 ASN A C 1
ATOM 1476 O O . ASN A 1 176 ? -9.620 -7.805 -2.531 1.00 90.50 176 ASN A O 1
ATOM 1480 N N . GLU A 1 177 ? -10.575 -6.065 -1.480 1.00 90.69 177 GLU A N 1
ATOM 1481 C CA . GLU A 1 177 ? -10.011 -5.059 -2.385 1.00 90.69 177 GLU A CA 1
ATOM 1482 C C . GLU A 1 177 ? -8.481 -5.075 -2.360 1.00 90.69 177 GLU A C 1
ATOM 1484 O O . GLU A 1 177 ? -7.842 -5.069 -3.413 1.00 90.69 177 GLU A O 1
ATOM 1489 N N . ASN A 1 178 ? -7.877 -5.181 -1.176 1.00 88.94 178 ASN A N 1
ATOM 1490 C CA . ASN A 1 178 ? -6.424 -5.218 -1.035 1.00 88.94 178 ASN A CA 1
ATOM 1491 C C . ASN A 1 178 ? -5.803 -6.451 -1.718 1.00 88.94 178 ASN A C 1
ATOM 1493 O O . ASN A 1 178 ? -4.782 -6.342 -2.400 1.00 88.94 178 ASN A O 1
ATOM 1497 N N . VAL A 1 179 ? -6.453 -7.617 -1.630 1.00 91.31 179 VAL A N 1
ATOM 1498 C CA . VAL A 1 179 ? -6.039 -8.824 -2.370 1.00 91.31 179 VAL A CA 1
ATOM 1499 C C . VAL A 1 179 ? -6.105 -8.594 -3.884 1.00 91.31 179 VAL A C 1
ATOM 1501 O O . VAL A 1 179 ? -5.198 -9.003 -4.614 1.00 91.31 179 VAL A O 1
ATOM 1504 N N . MET A 1 180 ? -7.144 -7.916 -4.375 1.00 89.69 180 MET A N 1
ATOM 1505 C CA . MET A 1 180 ? -7.274 -7.583 -5.798 1.00 89.69 180 MET A CA 1
ATOM 1506 C C . MET A 1 180 ? -6.189 -6.600 -6.256 1.00 89.69 180 MET A C 1
ATOM 1508 O O . MET A 1 180 ? -5.581 -6.809 -7.311 1.00 89.69 180 MET A O 1
ATOM 1512 N N . TYR A 1 181 ? -5.885 -5.574 -5.457 1.00 89.75 181 TYR A N 1
ATOM 1513 C CA . TYR A 1 181 ? -4.795 -4.638 -5.739 1.00 89.75 181 TYR A CA 1
ATOM 1514 C C . TYR A 1 181 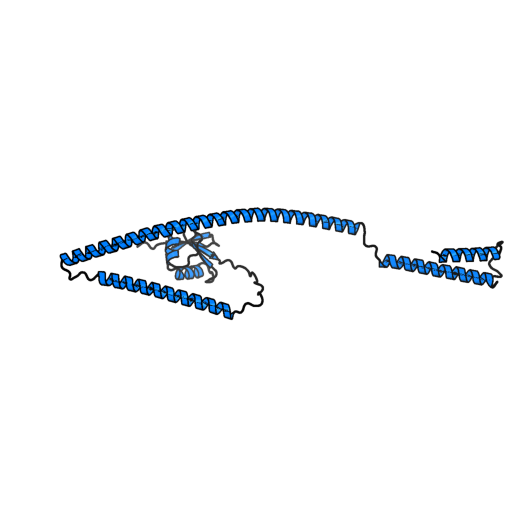? -3.428 -5.320 -5.731 1.00 89.75 181 TYR A C 1
ATOM 1516 O O . TYR A 1 181 ? -2.630 -5.072 -6.636 1.00 89.75 181 TYR A O 1
ATOM 1524 N N . SER A 1 182 ? -3.172 -6.224 -4.784 1.00 90.62 182 SER A N 1
ATOM 1525 C CA . SER A 1 182 ? -1.937 -7.012 -4.735 1.00 90.62 182 SER A CA 1
ATOM 1526 C C . SER A 1 182 ? -1.758 -7.858 -5.999 1.00 90.62 182 SER A C 1
ATOM 1528 O O . SER A 1 182 ? -0.725 -7.749 -6.659 1.00 90.62 182 SER A O 1
ATOM 1530 N N . LYS A 1 183 ? -2.792 -8.597 -6.427 1.00 90.81 183 LYS A N 1
ATOM 1531 C CA . LYS A 1 183 ? -2.751 -9.373 -7.682 1.00 90.81 183 LYS A CA 1
ATOM 1532 C C . LYS A 1 183 ? -2.500 -8.494 -8.907 1.00 90.81 183 LYS A C 1
ATOM 1534 O O . LYS A 1 183 ? -1.741 -8.870 -9.802 1.00 90.81 183 LYS A O 1
ATOM 1539 N N . ARG A 1 184 ? -3.130 -7.316 -8.965 1.00 90.75 184 ARG A N 1
ATOM 1540 C CA . ARG A 1 184 ? -2.912 -6.351 -10.052 1.00 90.75 184 ARG A CA 1
ATOM 1541 C C . ARG A 1 184 ? -1.473 -5.841 -10.059 1.00 90.75 184 ARG A C 1
ATOM 1543 O O . ARG A 1 184 ? -0.879 -5.742 -11.130 1.00 90.75 184 ARG A O 1
ATOM 1550 N N . ASN A 1 185 ? -0.915 -5.550 -8.888 1.00 93.06 185 ASN A N 1
ATOM 1551 C CA . ASN A 1 185 ? 0.459 -5.087 -8.749 1.00 93.06 185 ASN A CA 1
ATOM 1552 C C . ASN A 1 185 ? 1.463 -6.143 -9.233 1.00 93.06 185 ASN A C 1
ATOM 1554 O O . ASN A 1 185 ? 2.367 -5.819 -9.998 1.00 93.06 185 ASN A O 1
ATOM 1558 N N . ASP A 1 186 ? 1.243 -7.418 -8.903 1.00 92.38 186 ASP A N 1
ATOM 1559 C CA . ASP A 1 186 ? 2.072 -8.521 -9.405 1.00 92.38 186 ASP A CA 1
ATOM 1560 C C . ASP A 1 186 ? 2.026 -8.626 -10.939 1.00 92.38 186 ASP A C 1
ATOM 1562 O O . ASP A 1 186 ? 3.051 -8.839 -11.594 1.00 92.38 186 ASP A O 1
ATOM 1566 N N . GLY A 1 187 ? 0.844 -8.443 -11.539 1.00 93.12 187 GLY A N 1
ATOM 1567 C CA . GLY A 1 187 ? 0.676 -8.408 -12.996 1.00 93.12 187 GLY A CA 1
ATOM 1568 C C . GLY A 1 187 ? 1.418 -7.240 -13.656 1.00 93.12 187 GLY A C 1
ATOM 1569 O O . GLY A 1 187 ? 2.092 -7.415 -14.679 1.00 93.12 187 GLY A O 1
ATOM 1570 N N . LEU A 1 188 ? 1.356 -6.055 -13.047 1.00 93.44 188 LEU A N 1
ATOM 1571 C CA . LEU A 1 188 ? 2.097 -4.879 -13.505 1.00 93.44 188 LEU A CA 1
ATOM 1572 C C . LEU A 1 188 ? 3.609 -5.080 -13.367 1.00 93.44 188 LEU A C 1
ATOM 1574 O O . LEU A 1 188 ? 4.344 -4.788 -14.309 1.00 93.44 188 LEU A O 1
ATOM 1578 N N . GLN A 1 189 ? 4.081 -5.659 -12.262 1.00 93.88 189 GLN A N 1
ATOM 1579 C CA . GLN A 1 189 ? 5.501 -5.937 -12.053 1.00 93.88 189 GLN A CA 1
ATOM 1580 C C . GLN A 1 189 ? 6.054 -6.916 -13.097 1.00 93.88 189 GLN A C 1
ATOM 1582 O O . GLN A 1 189 ? 7.140 -6.699 -13.640 1.00 93.88 189 GLN A O 1
ATOM 1587 N N . LYS A 1 190 ? 5.295 -7.965 -13.444 1.00 94.69 190 LYS A N 1
ATOM 1588 C CA . LYS A 1 190 ? 5.655 -8.878 -14.544 1.00 94.69 190 LYS A CA 1
ATOM 1589 C C . LYS A 1 190 ? 5.785 -8.132 -15.874 1.00 94.69 190 LYS A C 1
ATOM 1591 O O . LYS A 1 190 ? 6.759 -8.347 -16.595 1.00 94.69 190 LYS A O 1
ATOM 1596 N N . SER A 1 191 ? 4.855 -7.224 -16.164 1.00 94.62 191 SER A N 1
ATOM 1597 C CA . SER A 1 191 ? 4.870 -6.411 -17.387 1.00 94.62 191 SER A CA 1
ATOM 1598 C C . SER A 1 191 ? 6.073 -5.459 -17.431 1.00 94.62 191 SER A C 1
ATOM 1600 O O . SER A 1 191 ? 6.748 -5.355 -18.454 1.00 94.62 191 SER A O 1
ATOM 1602 N N . ILE A 1 192 ? 6.409 -4.820 -16.305 1.00 94.25 192 ILE A N 1
ATOM 1603 C CA . ILE A 1 192 ? 7.606 -3.973 -16.173 1.00 94.25 192 ILE A CA 1
ATOM 1604 C C . ILE A 1 192 ? 8.871 -4.786 -16.463 1.00 94.25 192 ILE A C 1
ATOM 1606 O O . ILE A 1 192 ? 9.715 -4.348 -17.245 1.00 94.25 192 ILE A O 1
ATOM 1610 N N . ASN A 1 193 ? 8.990 -5.986 -15.894 1.00 95.12 193 ASN A N 1
ATOM 1611 C CA . ASN A 1 193 ? 10.150 -6.850 -16.114 1.00 95.12 193 ASN A CA 1
ATOM 1612 C C . ASN A 1 193 ? 10.289 -7.253 -17.596 1.00 95.12 193 ASN A C 1
ATOM 1614 O O . ASN A 1 193 ? 11.395 -7.238 -18.141 1.00 95.12 193 ASN A O 1
ATOM 1618 N N . GLN A 1 194 ? 9.175 -7.555 -18.272 1.00 94.12 194 GLN A N 1
ATOM 1619 C CA . GLN A 1 194 ? 9.162 -7.845 -19.711 1.00 94.12 194 GLN A CA 1
ATOM 1620 C C . GLN A 1 194 ? 9.617 -6.638 -20.544 1.00 94.12 194 GLN A C 1
ATOM 1622 O O . GLN A 1 194 ? 10.482 -6.775 -21.411 1.00 94.12 194 GLN A O 1
ATOM 1627 N N . LEU A 1 195 ? 9.105 -5.439 -20.251 1.00 94.12 195 LEU A N 1
ATOM 1628 C CA . LEU A 1 195 ? 9.503 -4.211 -20.946 1.00 94.12 195 LEU A CA 1
ATOM 1629 C C . LEU A 1 195 ? 10.984 -3.877 -20.729 1.00 94.12 195 LEU A C 1
ATOM 1631 O O . LEU A 1 195 ? 11.675 -3.491 -21.672 1.00 94.12 195 LEU A O 1
ATOM 1635 N N . GLN A 1 196 ? 11.512 -4.082 -19.520 1.00 95.12 196 GLN A N 1
ATOM 1636 C CA . GLN A 1 196 ? 12.938 -3.902 -19.238 1.00 95.12 196 GLN A CA 1
ATOM 1637 C C . GLN A 1 196 ? 13.815 -4.856 -20.060 1.00 95.12 196 GLN A C 1
ATOM 1639 O O . GLN A 1 196 ? 14.879 -4.454 -20.541 1.00 95.12 196 GLN A O 1
ATOM 1644 N N . MET A 1 197 ? 13.379 -6.105 -20.248 1.00 95.62 197 MET A N 1
ATOM 1645 C CA . MET A 1 197 ? 14.077 -7.065 -21.103 1.00 95.62 197 MET A CA 1
ATOM 1646 C C . MET A 1 197 ? 14.069 -6.614 -22.571 1.00 95.62 197 MET A C 1
ATOM 1648 O O . MET A 1 197 ? 15.128 -6.586 -23.201 1.00 95.62 197 MET A O 1
ATOM 1652 N N . LEU A 1 198 ? 12.913 -6.202 -23.101 1.00 94.12 198 LEU A N 1
ATOM 1653 C CA . LEU A 1 198 ? 12.795 -5.689 -24.472 1.00 94.12 198 LEU A CA 1
ATOM 1654 C C . LEU A 1 198 ? 13.682 -4.459 -24.700 1.00 94.12 198 LEU A C 1
ATOM 1656 O O . LEU A 1 198 ? 14.385 -4.378 -25.706 1.00 94.12 198 LEU A O 1
ATOM 1660 N N . LEU A 1 199 ? 13.733 -3.540 -23.736 1.00 94.62 199 LEU A N 1
ATOM 1661 C CA . LEU A 1 199 ? 14.568 -2.343 -23.814 1.00 94.62 199 LEU A CA 1
ATOM 1662 C C . LEU A 1 199 ? 16.068 -2.679 -23.836 1.00 94.62 199 LEU A C 1
ATOM 1664 O O . LEU A 1 199 ? 16.835 -2.057 -24.574 1.00 94.62 199 LEU A O 1
ATOM 1668 N N . LYS A 1 200 ? 16.505 -3.690 -23.072 1.00 95.38 200 LYS A N 1
ATOM 1669 C CA . LYS A 1 200 ? 17.885 -4.204 -23.150 1.00 95.38 200 LYS A CA 1
ATOM 1670 C C . LYS A 1 200 ? 18.191 -4.786 -24.533 1.00 95.38 200 LYS A C 1
ATOM 1672 O O . LYS A 1 200 ? 19.261 -4.507 -25.076 1.00 95.38 200 LYS A O 1
ATOM 1677 N N . LEU A 1 201 ? 17.265 -5.554 -25.112 1.00 94.25 201 LEU A N 1
ATOM 1678 C CA . LEU A 1 201 ? 17.422 -6.124 -26.455 1.00 94.25 201 LEU A CA 1
ATOM 1679 C C . LEU A 1 201 ? 17.522 -5.030 -27.526 1.00 94.25 201 LEU A C 1
ATOM 1681 O O . LEU A 1 201 ? 18.454 -5.060 -28.329 1.00 94.25 201 LEU A O 1
ATOM 1685 N N . GLN A 1 202 ? 16.644 -4.025 -27.488 1.00 90.12 202 GLN A N 1
ATOM 1686 C CA . GLN A 1 202 ? 16.692 -2.892 -28.418 1.00 90.12 202 GLN A CA 1
ATOM 1687 C C . GLN A 1 202 ? 17.996 -2.099 -28.297 1.00 90.12 202 GLN A C 1
ATOM 1689 O O . GLN A 1 202 ? 18.621 -1.790 -29.308 1.00 90.12 202 GLN A O 1
ATOM 1694 N N . LYS A 1 203 ? 18.478 -1.824 -27.076 1.00 91.44 203 LYS A N 1
ATOM 1695 C CA . LYS A 1 203 ? 19.785 -1.170 -26.875 1.00 91.44 203 LYS A CA 1
ATOM 1696 C C . LYS A 1 203 ? 20.930 -1.970 -27.495 1.00 91.44 203 LYS A C 1
ATOM 1698 O O . LYS A 1 203 ? 21.811 -1.391 -28.128 1.00 91.44 203 LYS A O 1
ATOM 1703 N N . LYS A 1 204 ? 20.909 -3.300 -27.355 1.00 92.56 204 LYS A N 1
ATOM 1704 C CA . LYS A 1 204 ? 21.907 -4.181 -27.976 1.00 92.56 204 LYS A CA 1
ATOM 1705 C C . LYS A 1 204 ? 21.835 -4.118 -29.504 1.00 92.56 204 LYS A C 1
ATOM 1707 O O . LYS A 1 204 ? 22.879 -3.999 -30.138 1.00 92.56 204 LYS A O 1
ATOM 1712 N N . GLN A 1 205 ? 20.634 -4.144 -30.082 1.00 86.50 205 GLN A N 1
ATOM 1713 C CA . GLN A 1 205 ? 20.433 -3.997 -31.528 1.00 86.50 205 GLN A CA 1
ATOM 1714 C C . GLN A 1 205 ? 20.938 -2.644 -32.039 1.00 86.50 205 GLN A C 1
ATOM 1716 O O . GLN A 1 205 ? 21.685 -2.606 -33.011 1.00 86.50 205 GLN A O 1
ATOM 1721 N N . ILE A 1 206 ? 20.617 -1.542 -31.354 1.00 80.94 206 ILE A N 1
ATOM 1722 C CA . ILE A 1 206 ? 21.113 -0.202 -31.703 1.00 80.94 206 ILE A CA 1
ATOM 1723 C C . ILE A 1 206 ? 22.642 -0.174 -31.693 1.00 80.94 206 ILE A C 1
ATOM 1725 O O . ILE A 1 206 ? 23.248 0.324 -32.637 1.00 80.94 206 ILE A O 1
ATOM 1729 N N . ASN A 1 207 ? 23.282 -0.737 -30.667 1.00 85.19 207 ASN A N 1
ATOM 1730 C CA . ASN A 1 207 ? 24.742 -0.800 -30.614 1.00 85.19 207 ASN A CA 1
ATOM 1731 C C . ASN A 1 207 ? 25.320 -1.633 -31.766 1.00 85.19 207 ASN A C 1
ATOM 1733 O O . ASN A 1 207 ? 26.304 -1.224 -32.371 1.00 85.19 207 ASN A O 1
ATOM 1737 N N . GLN A 1 208 ? 24.698 -2.760 -32.120 1.00 83.69 208 GLN A N 1
ATOM 1738 C CA . GLN A 1 208 ? 25.116 -3.553 -33.280 1.00 83.69 208 GLN A CA 1
ATOM 1739 C C . GLN A 1 208 ? 24.980 -2.775 -34.594 1.00 83.69 208 GLN A C 1
ATOM 1741 O O . GLN A 1 208 ? 25.873 -2.850 -35.432 1.00 83.69 208 GLN A O 1
ATOM 1746 N N . ILE A 1 209 ? 23.902 -2.006 -34.766 1.00 75.44 209 ILE A N 1
ATOM 1747 C CA . ILE A 1 209 ? 23.707 -1.138 -35.934 1.00 75.44 209 ILE A CA 1
ATOM 1748 C C . ILE A 1 209 ? 24.789 -0.056 -35.973 1.00 75.44 209 ILE A C 1
ATOM 1750 O O . ILE A 1 209 ? 25.423 0.105 -37.008 1.00 75.44 209 ILE A O 1
ATOM 1754 N N . LYS A 1 210 ? 25.069 0.620 -34.851 1.00 78.19 210 LYS A N 1
ATOM 1755 C CA . LYS A 1 210 ? 26.140 1.629 -34.757 1.00 78.19 210 LYS A CA 1
ATOM 1756 C C . LYS A 1 210 ? 27.525 1.065 -35.077 1.00 78.19 210 LYS A C 1
ATOM 1758 O O . LYS A 1 210 ? 28.335 1.760 -35.670 1.00 78.19 210 LYS A O 1
ATOM 1763 N N . MET A 1 211 ? 27.797 -0.183 -34.696 1.00 76.31 211 MET A N 1
ATOM 1764 C CA . MET A 1 211 ? 29.059 -0.856 -35.029 1.00 76.31 211 MET A CA 1
ATOM 1765 C C . MET A 1 211 ? 29.130 -1.274 -36.503 1.00 76.31 211 MET A C 1
ATOM 1767 O O . MET A 1 211 ? 30.211 -1.264 -37.079 1.00 76.31 211 MET A O 1
ATOM 1771 N N . ARG A 1 212 ? 28.001 -1.663 -37.115 1.00 73.19 212 ARG A N 1
ATOM 1772 C CA . ARG A 1 212 ? 27.930 -2.015 -38.547 1.00 73.19 212 ARG A CA 1
ATOM 1773 C C . ARG A 1 212 ? 28.001 -0.795 -39.458 1.00 73.19 212 ARG A C 1
ATOM 1775 O O . ARG A 1 212 ? 28.576 -0.881 -40.534 1.00 73.19 212 ARG A O 1
ATOM 1782 N N . TYR A 1 213 ? 27.413 0.309 -39.021 1.00 64.75 213 TYR A N 1
ATOM 1783 C CA . TYR A 1 213 ? 27.412 1.589 -39.710 1.00 64.75 213 TYR A CA 1
ATOM 1784 C C . TYR A 1 213 ? 28.073 2.614 -38.790 1.00 64.75 213 TYR A C 1
ATOM 1786 O O . TYR A 1 213 ? 27.366 3.439 -38.196 1.00 64.75 213 TYR A O 1
ATOM 1794 N N . PRO A 1 214 ? 29.407 2.540 -38.601 1.00 62.81 214 PRO A N 1
ATOM 1795 C CA . PRO A 1 214 ? 30.109 3.621 -37.934 1.00 62.81 214 PRO A CA 1
ATOM 1796 C C . PRO A 1 214 ? 29.761 4.897 -38.692 1.00 62.81 214 PRO A C 1
ATOM 1798 O O . PRO A 1 214 ? 29.725 4.886 -39.925 1.00 62.81 214 PRO A O 1
ATOM 1801 N N . ALA A 1 215 ? 29.406 5.953 -37.957 1.00 59.81 215 ALA A N 1
ATOM 1802 C CA . ALA A 1 215 ? 29.101 7.241 -38.555 1.00 59.81 215 ALA A CA 1
ATOM 1803 C C . ALA A 1 215 ? 30.219 7.555 -39.550 1.00 59.81 215 ALA A C 1
ATOM 1805 O O . ALA A 1 215 ? 31.383 7.627 -39.154 1.00 59.81 215 ALA A O 1
ATOM 1806 N N . ILE A 1 216 ? 29.874 7.639 -40.838 1.00 56.69 216 ILE A N 1
ATOM 1807 C CA . ILE A 1 216 ? 30.793 8.174 -41.833 1.00 56.69 216 ILE A CA 1
ATOM 1808 C C . ILE A 1 216 ? 31.150 9.541 -41.281 1.00 56.69 216 ILE A C 1
ATOM 1810 O O . ILE A 1 216 ? 30.253 10.362 -41.078 1.00 56.69 216 ILE A O 1
ATOM 1814 N N . ASP A 1 217 ? 32.420 9.726 -40.938 1.00 60.41 217 ASP A N 1
ATOM 1815 C CA . ASP A 1 217 ? 32.914 11.007 -40.479 1.00 60.41 217 ASP A CA 1
ATOM 1816 C C . ASP A 1 217 ? 32.609 12.009 -41.593 1.00 60.41 217 ASP A C 1
ATOM 1818 O O . ASP A 1 217 ? 33.200 11.960 -42.677 1.00 60.41 217 ASP A O 1
ATOM 1822 N N . LEU A 1 218 ? 31.580 12.831 -41.372 1.00 56.09 218 LEU A N 1
ATOM 1823 C CA . LEU A 1 218 ? 31.088 13.763 -42.376 1.00 56.09 218 LEU A CA 1
ATOM 1824 C C . LEU A 1 218 ? 32.214 14.714 -42.779 1.00 56.09 218 LEU A C 1
ATOM 1826 O O . LEU A 1 218 ? 32.291 15.095 -43.944 1.00 56.09 218 LEU A O 1
ATOM 1830 N N . ASP A 1 219 ? 33.120 15.022 -41.850 1.00 57.81 219 ASP A N 1
ATOM 1831 C CA . ASP A 1 219 ? 34.281 15.861 -42.104 1.00 57.81 219 ASP A CA 1
ATOM 1832 C C . ASP A 1 219 ? 35.295 15.148 -43.005 1.00 57.81 219 ASP A C 1
ATOM 1834 O O . ASP A 1 219 ? 35.839 15.766 -43.923 1.00 57.81 219 ASP A O 1
ATOM 1838 N N . SER A 1 220 ? 35.485 13.835 -42.844 1.00 61.12 220 SER A N 1
ATOM 1839 C CA . SER A 1 220 ? 36.296 13.013 -43.754 1.00 61.12 220 SER A CA 1
ATOM 1840 C C . SER A 1 220 ? 35.687 12.945 -45.161 1.00 61.12 220 SER A C 1
ATOM 1842 O O . SER A 1 220 ? 36.383 13.154 -46.159 1.00 61.12 220 SER A O 1
ATOM 1844 N N . TYR A 1 221 ? 34.368 12.752 -45.261 1.00 64.62 221 TYR A N 1
ATOM 1845 C CA . TYR A 1 221 ? 33.660 12.727 -46.543 1.00 64.62 221 TYR A CA 1
ATOM 1846 C C . TYR A 1 221 ? 33.697 14.093 -47.251 1.00 64.62 221 TYR A C 1
ATOM 1848 O O . TYR A 1 221 ? 34.077 14.172 -48.420 1.00 64.62 221 TYR A O 1
ATOM 1856 N N . VAL A 1 222 ? 33.408 15.188 -46.541 1.00 64.25 222 VAL A N 1
ATOM 1857 C CA . VAL A 1 222 ? 33.490 16.561 -47.074 1.00 64.25 222 VAL A CA 1
ATOM 1858 C C . VAL A 1 222 ? 34.924 16.910 -47.486 1.00 64.25 222 VAL A C 1
ATOM 1860 O O . VAL A 1 222 ? 35.123 17.538 -48.529 1.00 64.25 222 VAL A O 1
ATOM 1863 N N . SER A 1 223 ? 35.930 16.474 -46.723 1.00 69.88 223 SER A N 1
ATOM 1864 C CA . SER A 1 223 ? 37.344 16.660 -47.074 1.00 69.88 223 SER A CA 1
ATOM 1865 C C . SER A 1 223 ? 37.724 15.907 -48.349 1.00 69.88 223 SER A C 1
ATOM 1867 O O . SER A 1 223 ? 38.421 16.465 -49.197 1.00 69.88 223 SER A O 1
ATOM 1869 N N . SER A 1 224 ? 37.220 14.683 -48.538 1.00 69.88 224 SER A N 1
ATOM 1870 C CA . SER A 1 224 ? 37.457 13.903 -49.759 1.00 69.88 224 SER A CA 1
ATOM 1871 C C . SER A 1 224 ? 36.849 14.560 -51.006 1.00 69.88 224 SER A C 1
ATOM 1873 O O . SER A 1 224 ? 37.513 14.642 -52.040 1.00 69.88 224 SER A O 1
ATOM 1875 N N . ILE A 1 225 ? 35.644 15.134 -50.889 1.00 70.44 225 ILE A N 1
ATOM 1876 C CA . ILE A 1 225 ? 34.986 15.876 -51.976 1.00 70.44 225 ILE A CA 1
ATOM 1877 C C . ILE A 1 225 ? 35.755 17.162 -52.302 1.00 70.44 225 ILE A C 1
ATOM 1879 O O . ILE A 1 225 ? 36.013 17.449 -53.471 1.00 70.44 225 ILE A O 1
ATOM 1883 N N . LYS A 1 226 ? 36.175 17.931 -51.286 1.00 71.50 226 LYS A N 1
ATOM 1884 C CA . LYS A 1 226 ? 36.987 19.145 -51.493 1.00 71.50 226 LYS A CA 1
ATOM 1885 C C . LYS A 1 226 ? 38.324 18.830 -52.162 1.00 71.50 226 LYS A C 1
ATOM 1887 O O . LYS A 1 226 ? 38.739 19.557 -53.060 1.00 71.50 226 LYS A O 1
ATOM 1892 N N . TYR A 1 227 ? 38.982 17.742 -51.763 1.00 71.94 227 TYR A N 1
ATOM 1893 C CA . TYR A 1 227 ? 40.223 17.294 -52.391 1.00 71.94 227 TYR A CA 1
ATOM 1894 C C . TYR A 1 227 ? 40.020 16.931 -53.871 1.00 71.94 227 TYR A C 1
ATOM 1896 O O . TYR A 1 227 ? 40.795 17.373 -54.717 1.00 71.94 227 TYR A O 1
ATOM 1904 N N . GLN A 1 228 ? 38.949 16.202 -54.205 1.00 71.50 228 GLN A N 1
ATOM 1905 C CA . GLN A 1 228 ? 38.606 15.878 -55.595 1.00 71.50 228 GLN A CA 1
ATOM 1906 C C . GLN A 1 228 ? 38.299 17.127 -56.435 1.00 71.50 228 GLN A C 1
ATOM 1908 O O . GLN A 1 228 ? 38.777 17.228 -57.565 1.00 71.50 228 GLN A O 1
ATOM 1913 N N . SER A 1 229 ? 37.578 18.105 -55.878 1.00 73.38 229 SER A N 1
ATOM 1914 C CA . SER A 1 229 ? 37.334 19.394 -56.544 1.00 73.38 229 SER A CA 1
ATOM 1915 C C . SER A 1 229 ? 38.640 20.144 -56.818 1.00 73.38 229 SER A C 1
ATOM 1917 O O . SER A 1 229 ? 38.875 20.583 -57.939 1.00 73.38 229 SER A O 1
ATOM 1919 N N . ASN A 1 230 ? 39.536 20.224 -55.831 1.00 78.62 230 ASN A N 1
ATOM 1920 C CA . ASN A 1 230 ? 40.822 20.902 -55.997 1.00 78.62 230 ASN A CA 1
ATOM 1921 C C . ASN A 1 230 ? 41.708 20.218 -57.049 1.00 78.62 230 ASN A C 1
ATOM 1923 O O . ASN A 1 230 ? 42.377 20.898 -57.828 1.00 78.62 230 ASN A O 1
ATOM 1927 N N . LEU A 1 231 ? 41.712 18.881 -57.104 1.00 76.19 231 LEU A N 1
ATOM 1928 C CA . LEU A 1 231 ? 42.421 18.136 -58.147 1.00 76.19 231 LEU A CA 1
ATOM 1929 C C . LEU A 1 231 ? 41.856 18.432 -59.538 1.00 76.19 231 LEU A C 1
ATOM 1931 O O . LEU A 1 231 ? 42.631 18.644 -60.472 1.00 76.19 231 LEU A O 1
ATOM 1935 N N . LYS A 1 232 ? 40.526 18.490 -59.673 1.00 80.75 232 LYS A N 1
ATOM 1936 C CA . LYS A 1 232 ? 39.853 18.853 -60.926 1.00 80.75 232 LYS A CA 1
ATOM 1937 C C . LYS A 1 232 ? 40.273 20.248 -61.394 1.00 80.75 232 LYS A C 1
ATOM 1939 O O . LYS A 1 232 ? 40.673 20.402 -62.547 1.00 80.75 232 LYS A O 1
ATOM 1944 N N . ASP A 1 233 ? 40.234 21.238 -60.506 1.00 78.69 233 ASP A N 1
ATOM 1945 C CA . ASP A 1 233 ? 40.609 22.620 -60.829 1.00 78.69 233 ASP A CA 1
ATOM 1946 C C . ASP A 1 233 ? 42.094 22.735 -61.199 1.00 78.69 233 ASP A C 1
ATOM 1948 O O . ASP A 1 233 ? 42.462 23.403 -62.167 1.00 78.69 233 ASP A O 1
ATOM 1952 N N . THR A 1 234 ? 42.957 22.011 -60.483 1.00 76.81 234 THR A N 1
ATOM 1953 C CA . THR A 1 234 ? 44.397 21.956 -60.767 1.00 76.81 234 THR A CA 1
ATOM 1954 C C . THR A 1 234 ? 44.670 21.344 -62.143 1.00 76.81 234 THR A C 1
ATOM 1956 O O . THR A 1 234 ? 45.438 21.899 -62.928 1.00 76.81 234 THR A O 1
ATOM 1959 N N . LEU A 1 235 ? 44.010 20.233 -62.477 1.00 77.25 235 LEU A N 1
ATOM 1960 C CA . LEU A 1 235 ? 44.178 19.549 -63.759 1.00 77.25 235 LEU A CA 1
ATOM 1961 C C . LEU A 1 235 ? 43.631 20.380 -64.931 1.00 77.25 235 LEU A C 1
ATOM 1963 O O . LEU A 1 235 ? 44.274 20.453 -65.979 1.00 77.25 235 LEU A O 1
ATOM 1967 N N . LEU A 1 236 ? 42.502 21.073 -64.746 1.00 81.25 236 LEU A N 1
ATOM 1968 C CA . LEU A 1 236 ? 41.986 22.035 -65.726 1.00 81.25 236 LEU A CA 1
ATOM 1969 C C . LEU A 1 236 ? 42.975 23.175 -65.982 1.00 81.25 236 LEU A C 1
ATOM 1971 O O . LEU A 1 236 ? 43.207 23.518 -67.141 1.00 81.25 236 LEU A O 1
ATOM 1975 N N . ASN A 1 237 ? 43.589 23.722 -64.931 1.00 82.50 237 ASN A N 1
ATOM 1976 C CA . ASN A 1 237 ? 44.599 24.769 -65.068 1.00 82.50 237 ASN A CA 1
ATOM 1977 C C . ASN A 1 237 ? 45.836 24.275 -65.827 1.00 82.50 237 ASN A C 1
ATOM 1979 O O . ASN A 1 237 ? 46.287 24.956 -66.746 1.00 82.50 237 ASN A O 1
ATOM 1983 N N . TYR A 1 238 ? 46.347 23.080 -65.513 1.00 79.31 238 TYR A N 1
ATOM 1984 C CA . TYR A 1 238 ? 47.470 22.494 -66.252 1.00 79.31 238 TYR A CA 1
ATOM 1985 C C . TYR A 1 238 ? 47.153 22.316 -67.739 1.00 79.31 238 TYR A C 1
ATOM 1987 O O . TYR A 1 238 ? 47.945 22.738 -68.579 1.00 79.31 238 TYR A O 1
ATOM 1995 N N . LEU A 1 239 ? 45.987 21.752 -68.075 1.00 79.56 239 LEU A N 1
ATOM 1996 C CA . LEU A 1 239 ? 45.560 21.582 -69.468 1.00 79.56 239 LEU A CA 1
ATOM 1997 C C . LEU A 1 239 ? 45.385 22.926 -70.186 1.00 79.56 239 LEU A C 1
ATOM 1999 O O . LEU A 1 239 ? 45.729 23.044 -71.361 1.00 79.56 239 LEU A O 1
ATOM 2003 N N . GLN A 1 240 ? 44.896 23.951 -69.485 1.00 80.88 240 GLN A N 1
ATOM 2004 C CA . GLN A 1 240 ? 44.717 25.288 -70.044 1.00 80.88 240 GLN A CA 1
ATOM 2005 C C . GLN A 1 240 ? 46.054 25.981 -70.333 1.00 80.88 240 GLN A C 1
ATOM 2007 O O . GLN A 1 240 ? 46.197 26.604 -71.385 1.00 80.88 240 GLN A O 1
ATOM 2012 N N . VAL A 1 241 ? 47.039 25.844 -69.441 1.00 80.00 241 VAL A N 1
ATOM 2013 C CA . VAL A 1 241 ? 48.407 26.337 -69.665 1.00 80.00 241 VAL A CA 1
ATOM 2014 C C . VAL A 1 241 ? 49.047 25.613 -70.850 1.00 80.00 241 VAL A C 1
ATOM 2016 O O . VAL A 1 241 ? 49.569 26.271 -71.745 1.00 80.00 241 VAL A O 1
ATOM 2019 N N . LEU A 1 242 ? 48.925 24.283 -70.919 1.00 76.12 242 LEU A N 1
ATOM 2020 C CA . LEU A 1 242 ? 49.417 23.469 -72.039 1.00 76.12 242 LEU A CA 1
ATOM 2021 C C . LEU A 1 242 ? 48.809 23.909 -73.378 1.00 76.12 242 LEU A C 1
ATOM 2023 O O . LEU A 1 242 ? 49.527 24.118 -74.353 1.00 76.12 242 LEU A O 1
ATOM 2027 N N . LEU A 1 243 ? 47.492 24.126 -73.415 1.00 78.12 243 LEU A N 1
ATOM 2028 C CA . LEU A 1 243 ? 46.796 24.621 -74.600 1.00 78.12 243 LEU A CA 1
ATOM 2029 C C . LEU A 1 243 ? 47.295 26.014 -75.014 1.00 78.12 243 LEU A C 1
ATOM 2031 O O . LEU A 1 243 ? 47.496 26.265 -76.200 1.00 78.12 243 LEU A O 1
ATOM 2035 N N . GLN A 1 244 ? 47.519 26.919 -74.055 1.00 78.06 244 GLN A N 1
ATOM 2036 C CA . GLN A 1 244 ? 48.048 28.254 -74.344 1.00 78.06 244 GLN A CA 1
ATOM 2037 C C . GLN A 1 244 ? 49.486 28.222 -74.866 1.00 78.06 244 GLN A C 1
ATOM 2039 O O . GLN A 1 244 ? 49.792 28.979 -75.784 1.00 78.06 244 GLN A O 1
ATOM 2044 N N . MET A 1 245 ? 50.346 27.351 -74.331 1.00 73.06 245 MET A N 1
ATOM 2045 C CA . MET A 1 245 ? 51.717 27.177 -74.826 1.00 73.06 245 MET A CA 1
ATOM 2046 C C . MET A 1 245 ? 51.730 26.685 -76.280 1.00 73.06 245 MET A C 1
ATOM 2048 O O . MET A 1 245 ? 52.467 27.228 -77.105 1.00 73.06 245 MET A O 1
ATOM 2052 N N . ILE A 1 246 ? 50.855 25.728 -76.618 1.00 69.00 246 ILE A N 1
ATOM 2053 C CA . ILE A 1 246 ? 50.691 25.224 -77.991 1.00 69.00 246 ILE A CA 1
ATOM 2054 C C . ILE A 1 246 ? 50.168 26.332 -78.922 1.00 69.00 246 ILE A C 1
ATOM 2056 O O . ILE A 1 246 ? 50.719 26.532 -80.002 1.00 69.00 246 ILE A O 1
ATOM 2060 N N . LEU A 1 247 ? 49.150 27.096 -78.505 1.00 70.75 247 LEU A N 1
ATOM 2061 C CA . LEU A 1 247 ? 48.555 28.172 -79.316 1.00 70.75 247 LEU A CA 1
ATOM 2062 C C . LEU A 1 247 ? 49.494 29.366 -79.541 1.00 70.75 247 LEU A C 1
ATOM 2064 O O . LEU A 1 247 ? 49.449 29.983 -80.602 1.00 70.75 247 LEU A O 1
ATOM 2068 N N . LYS A 1 248 ? 50.339 29.706 -78.560 1.00 73.69 248 LYS A N 1
ATOM 2069 C CA . LYS A 1 248 ? 51.339 30.782 -78.681 1.00 73.69 248 LYS A CA 1
ATOM 2070 C C . LYS A 1 248 ? 52.583 30.362 -79.470 1.00 73.69 248 LYS A C 1
ATOM 2072 O O . LYS A 1 248 ? 53.424 31.208 -79.762 1.00 73.69 248 LYS A O 1
ATOM 2077 N N . GLY A 1 249 ? 52.710 29.079 -79.823 1.00 62.00 249 GLY A N 1
ATOM 2078 C CA . GLY A 1 249 ? 53.873 28.553 -80.538 1.00 62.00 249 GLY A CA 1
ATOM 2079 C C . GLY A 1 249 ? 55.174 28.642 -79.732 1.00 62.00 249 GLY A C 1
ATOM 2080 O O . GLY A 1 249 ? 56.256 28.676 -80.320 1.00 62.00 249 GLY A O 1
ATOM 2081 N N . GLU A 1 250 ? 55.079 28.700 -78.399 1.00 59.22 250 GLU A N 1
ATOM 2082 C CA . GLU A 1 250 ? 56.219 28.861 -77.481 1.00 59.22 250 GLU A CA 1
ATOM 2083 C C . GLU A 1 250 ? 57.012 27.560 -77.273 1.00 59.22 250 GLU A C 1
ATOM 2085 O O . GLU A 1 250 ? 58.045 27.559 -76.610 1.00 59.22 250 GLU A O 1
ATOM 2090 N N . ASP A 1 251 ? 56.596 26.465 -77.908 1.00 55.56 251 ASP A N 1
ATOM 2091 C CA . ASP A 1 251 ? 57.215 25.150 -77.764 1.00 55.56 251 ASP A CA 1
ATOM 2092 C C . ASP A 1 251 ? 57.941 24.724 -79.051 1.00 55.56 251 ASP A C 1
ATOM 2094 O O . ASP A 1 251 ? 57.573 23.776 -79.744 1.00 55.56 251 ASP A O 1
ATOM 2098 N N . LYS A 1 252 ? 58.985 25.475 -79.424 1.00 51.12 252 LYS A N 1
ATOM 2099 C CA . LYS A 1 252 ? 59.759 25.202 -80.649 1.00 51.12 252 LYS A CA 1
ATOM 2100 C C . LYS A 1 252 ? 60.690 23.988 -80.560 1.00 51.12 252 LYS A C 1
ATOM 2102 O O . LYS A 1 252 ? 61.217 23.602 -81.596 1.00 51.12 252 LYS A O 1
ATOM 2107 N N . ASN A 1 253 ? 60.895 23.373 -79.386 1.00 51.94 253 ASN A N 1
ATOM 2108 C CA . ASN A 1 253 ? 61.950 22.358 -79.227 1.00 51.94 253 ASN A CA 1
ATOM 2109 C C . ASN A 1 253 ? 61.590 21.057 -78.483 1.00 51.94 253 ASN A C 1
ATOM 2111 O O . ASN A 1 253 ? 62.403 20.138 -78.558 1.00 51.94 253 ASN A O 1
ATOM 2115 N N . ASN A 1 254 ? 60.424 20.903 -77.835 1.00 50.44 254 ASN A N 1
ATOM 2116 C CA . ASN A 1 254 ? 60.161 19.698 -77.020 1.00 50.44 254 ASN A CA 1
ATOM 2117 C C . ASN A 1 254 ? 58.980 18.813 -77.446 1.00 50.44 254 ASN A C 1
ATOM 2119 O O . ASN A 1 254 ? 58.954 17.644 -77.063 1.00 50.44 254 ASN A O 1
ATOM 2123 N N . PHE A 1 255 ? 58.076 19.267 -78.317 1.00 49.50 255 PHE A N 1
ATOM 2124 C CA . PHE A 1 255 ? 57.099 18.379 -78.959 1.00 49.50 255 PHE A CA 1
ATOM 2125 C C . PHE A 1 255 ? 57.592 17.947 -80.342 1.00 49.50 255 PHE A C 1
ATOM 2127 O O . PHE A 1 255 ? 57.093 18.374 -81.381 1.00 49.50 255 PHE A O 1
ATOM 2134 N N . LYS A 1 256 ? 58.581 17.045 -80.372 1.00 51.03 256 LYS A N 1
ATOM 2135 C CA . LYS A 1 256 ? 58.815 16.193 -81.550 1.00 51.03 256 LYS A CA 1
ATOM 2136 C C . LYS A 1 256 ? 57.701 15.150 -81.616 1.00 51.03 256 LYS A C 1
ATOM 2138 O O . LYS A 1 256 ? 57.915 13.978 -81.328 1.00 51.03 256 LYS A O 1
ATOM 2143 N N . THR A 1 257 ? 56.493 15.579 -81.949 1.00 49.25 257 THR A N 1
ATOM 2144 C CA . THR A 1 257 ? 55.363 14.675 -82.142 1.00 49.25 257 THR A CA 1
ATOM 2145 C C . THR A 1 257 ? 54.846 14.836 -83.555 1.00 49.25 257 THR A C 1
ATOM 2147 O O . THR A 1 257 ? 54.458 15.921 -83.967 1.00 49.25 257 THR A O 1
ATOM 2150 N N . THR A 1 258 ? 54.815 13.721 -84.274 1.00 51.59 258 THR A N 1
ATOM 2151 C CA . THR A 1 258 ? 54.200 13.463 -85.586 1.00 51.59 258 THR A CA 1
ATOM 2152 C C . THR A 1 258 ? 52.691 13.752 -85.656 1.00 51.59 258 THR A C 1
ATOM 2154 O O . THR A 1 258 ? 52.023 13.317 -86.588 1.00 51.59 258 THR A O 1
ATOM 2157 N N . PHE A 1 259 ? 52.138 14.472 -84.681 1.00 55.78 259 PHE A N 1
ATOM 2158 C CA . PHE A 1 259 ? 50.716 14.744 -84.538 1.00 55.78 259 PHE A CA 1
ATOM 2159 C C . PHE A 1 259 ? 50.354 16.127 -85.074 1.00 55.78 259 PHE A C 1
ATOM 2161 O O . PHE A 1 259 ? 51.039 17.119 -84.820 1.00 55.78 259 PHE A O 1
ATOM 2168 N N . ASN A 1 260 ? 49.238 16.183 -85.796 1.00 68.44 260 ASN A N 1
ATOM 2169 C CA . ASN A 1 260 ? 48.639 17.407 -86.302 1.00 68.44 260 ASN A CA 1
ATOM 2170 C C . ASN A 1 260 ? 48.263 18.325 -85.125 1.00 68.44 260 ASN A C 1
ATOM 2172 O O . ASN A 1 260 ? 47.408 17.985 -84.308 1.00 68.44 260 ASN A O 1
ATOM 2176 N N . GLN A 1 261 ? 48.894 19.498 -85.032 1.00 65.94 261 GLN A N 1
ATOM 2177 C CA . GLN A 1 261 ? 48.680 20.452 -83.935 1.00 65.94 261 GLN A CA 1
ATOM 2178 C C . GLN A 1 261 ? 47.201 20.830 -83.765 1.00 65.94 261 GLN A C 1
ATOM 2180 O O . GLN A 1 261 ? 46.730 20.978 -82.638 1.00 65.94 261 GLN A O 1
ATOM 2185 N N . ASN A 1 262 ? 46.450 20.910 -84.868 1.00 69.38 262 ASN A N 1
ATOM 2186 C CA . ASN A 1 262 ? 45.021 21.216 -84.840 1.00 69.38 262 ASN A CA 1
ATOM 2187 C C . ASN A 1 262 ? 44.199 20.092 -84.190 1.00 69.38 262 ASN A C 1
ATOM 2189 O O . ASN A 1 262 ? 43.262 20.372 -83.444 1.00 69.38 262 ASN A O 1
ATOM 2193 N N . GLU A 1 263 ? 44.567 18.828 -84.410 1.00 71.75 263 GLU A N 1
ATOM 2194 C CA . GLU A 1 263 ? 43.914 17.677 -83.772 1.00 71.75 263 GLU A CA 1
ATOM 2195 C C . GLU A 1 263 ? 44.231 17.615 -82.275 1.00 71.75 263 GLU A C 1
ATOM 2197 O O . GLU A 1 263 ? 43.338 17.361 -81.468 1.00 71.75 263 GLU A O 1
ATOM 2202 N N . THR A 1 264 ? 45.468 17.932 -81.879 1.00 70.94 264 THR A N 1
ATOM 2203 C CA . THR A 1 264 ? 45.866 18.004 -80.464 1.00 70.94 264 THR A CA 1
ATOM 2204 C C . THR A 1 264 ? 45.125 19.120 -79.724 1.00 70.94 264 THR A C 1
ATOM 2206 O O . THR A 1 264 ? 44.635 18.902 -78.616 1.00 70.94 264 THR A O 1
ATOM 2209 N N . ILE A 1 265 ? 44.978 20.297 -80.343 1.00 75.62 265 ILE A N 1
ATOM 2210 C CA . ILE A 1 265 ? 44.196 21.419 -79.801 1.00 75.62 265 ILE A CA 1
ATOM 2211 C C . ILE A 1 265 ? 42.731 21.015 -79.606 1.00 75.62 265 ILE A C 1
ATOM 2213 O O . ILE A 1 265 ? 42.183 21.215 -78.520 1.00 75.62 265 ILE A O 1
ATOM 2217 N N . LEU A 1 266 ? 42.108 20.413 -80.625 1.00 77.38 266 LEU A N 1
ATOM 2218 C CA . LEU A 1 266 ? 40.719 19.951 -80.552 1.00 77.38 266 LEU A CA 1
ATOM 2219 C C . LEU A 1 266 ? 40.538 18.883 -79.468 1.00 77.38 266 LEU A C 1
ATOM 2221 O O . LEU A 1 266 ? 39.591 18.955 -78.686 1.00 77.38 266 LEU A O 1
ATOM 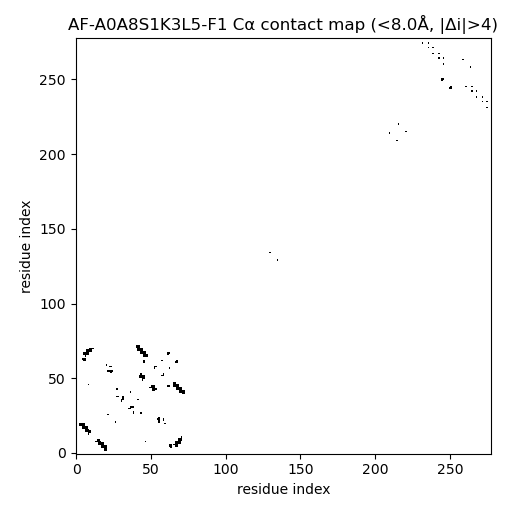2225 N N . CYS A 1 267 ? 41.471 17.936 -79.368 1.00 78.50 267 CYS A N 1
ATOM 2226 C CA . CYS A 1 267 ? 41.444 16.886 -78.355 1.00 78.50 267 CYS A CA 1
ATOM 2227 C C . CYS A 1 267 ? 41.546 17.467 -76.934 1.00 78.50 267 CYS A C 1
ATOM 2229 O O . CYS A 1 267 ? 40.723 17.145 -76.077 1.00 78.50 267 CYS A O 1
ATOM 2231 N N . LEU A 1 268 ? 42.478 18.395 -76.689 1.00 79.44 268 LEU A N 1
ATOM 2232 C CA . LEU A 1 268 ? 42.619 19.067 -75.391 1.00 79.44 268 LEU A CA 1
ATOM 2233 C C . LEU A 1 268 ? 41.378 19.895 -75.029 1.00 79.44 268 LEU A C 1
ATOM 2235 O O . LEU A 1 268 ? 40.908 19.829 -73.892 1.00 79.44 268 LEU A O 1
ATOM 2239 N N . GLN A 1 269 ? 40.798 20.624 -75.987 1.00 79.19 269 GLN A N 1
ATOM 2240 C CA . GLN A 1 269 ? 39.552 21.369 -75.777 1.00 79.19 269 GLN A CA 1
ATOM 2241 C C . GLN A 1 269 ? 38.378 20.441 -75.436 1.00 79.19 269 GLN A C 1
ATOM 2243 O O . GLN A 1 269 ? 37.579 20.759 -74.552 1.00 79.19 269 GLN A O 1
ATOM 2248 N N . GLN A 1 270 ? 38.289 19.284 -76.094 1.00 81.19 270 GLN A N 1
ATOM 2249 C CA . GLN A 1 270 ? 37.263 18.280 -75.827 1.00 81.19 270 GLN A CA 1
ATOM 2250 C C . GLN A 1 270 ? 37.438 17.656 -74.436 1.00 81.19 270 GLN A C 1
ATOM 2252 O O . GLN A 1 270 ? 36.473 17.583 -73.676 1.00 81.19 270 GLN A O 1
ATOM 2257 N N . ILE A 1 271 ? 38.667 17.291 -74.060 1.00 78.50 271 ILE A N 1
ATOM 2258 C CA . ILE A 1 271 ? 38.998 16.756 -72.731 1.00 78.50 271 ILE A CA 1
ATOM 2259 C C . ILE A 1 271 ? 38.645 17.776 -71.640 1.00 78.50 271 ILE A C 1
ATOM 2261 O O . ILE A 1 271 ? 37.958 17.437 -70.678 1.00 78.50 271 ILE A O 1
ATOM 2265 N N . MET A 1 272 ? 39.021 19.048 -71.806 1.00 79.94 272 MET A N 1
ATOM 2266 C CA . MET A 1 272 ? 38.648 20.111 -70.865 1.00 79.94 272 MET A CA 1
ATOM 2267 C C . MET A 1 272 ? 37.128 20.302 -70.768 1.00 79.94 272 MET A C 1
ATOM 2269 O O . MET A 1 272 ? 36.613 20.571 -69.682 1.00 79.94 272 MET A O 1
ATOM 2273 N N . LYS A 1 273 ? 36.397 20.178 -71.883 1.00 83.19 273 LYS A N 1
ATOM 2274 C CA . LYS A 1 273 ? 34.932 20.291 -71.908 1.00 83.19 273 LYS A CA 1
ATOM 2275 C C . LYS A 1 273 ? 34.266 19.155 -71.136 1.00 83.19 273 LYS A C 1
ATOM 2277 O O . LYS A 1 273 ? 33.332 19.425 -70.389 1.00 83.19 273 LYS A O 1
ATOM 2282 N N . GLU A 1 274 ? 34.739 17.920 -71.290 1.00 78.25 274 GLU A N 1
ATOM 2283 C CA . GLU A 1 274 ? 34.202 16.775 -70.546 1.00 78.25 274 GLU A CA 1
ATOM 2284 C C . GLU A 1 274 ? 34.552 16.850 -69.054 1.00 78.25 274 GLU A C 1
ATOM 2286 O O . GLU A 1 274 ? 33.669 16.666 -68.221 1.00 78.25 274 GLU A O 1
ATOM 2291 N N 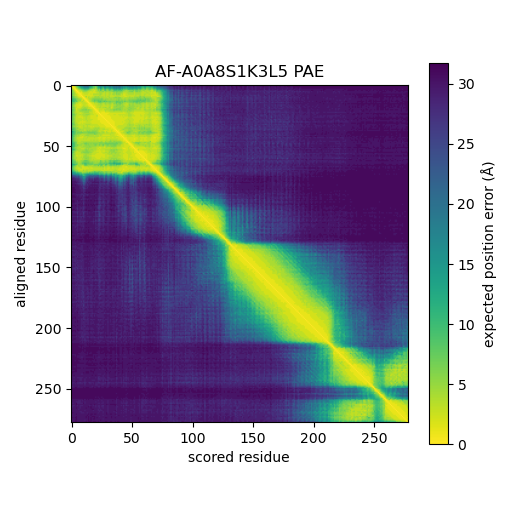. ILE A 1 275 ? 35.780 17.241 -68.693 1.00 73.06 275 ILE A N 1
ATOM 2292 C CA . ILE A 1 275 ? 36.169 17.424 -67.282 1.00 73.06 275 ILE A CA 1
ATOM 2293 C C . ILE A 1 275 ? 35.317 18.503 -66.605 1.00 73.06 275 ILE A C 1
ATOM 2295 O O . ILE A 1 275 ? 34.963 18.357 -65.441 1.00 73.06 275 ILE A O 1
ATOM 2299 N N . LYS A 1 276 ? 34.933 19.574 -67.313 1.00 78.31 276 LYS A N 1
ATOM 2300 C CA . LYS A 1 276 ? 34.057 20.624 -66.762 1.00 78.31 276 LYS A CA 1
ATOM 2301 C C . LYS A 1 276 ? 32.628 20.152 -66.460 1.00 78.31 276 LYS A C 1
ATOM 2303 O O . LYS A 1 276 ? 31.982 20.796 -65.638 1.00 78.31 276 LYS A O 1
ATOM 2308 N N . LYS A 1 277 ? 32.138 19.086 -67.109 1.00 76.75 277 LYS A N 1
ATOM 2309 C CA . LYS A 1 277 ? 30.782 18.540 -66.900 1.00 76.75 277 LYS A CA 1
ATOM 2310 C C . LYS A 1 277 ? 30.661 17.638 -65.667 1.00 76.75 277 LYS A C 1
ATOM 2312 O O . LYS A 1 277 ? 29.549 17.493 -65.168 1.00 76.75 277 LYS A O 1
ATOM 2317 N N . ILE A 1 278 ? 31.765 17.013 -65.247 1.00 62.88 278 ILE A N 1
ATOM 2318 C CA . ILE A 1 278 ? 31.877 16.178 -64.034 1.00 62.88 278 ILE A CA 1
ATOM 2319 C C . ILE A 1 278 ? 31.855 17.080 -62.809 1.00 62.88 278 ILE A C 1
ATOM 2321 O O . ILE A 1 278 ? 31.156 16.771 -61.827 1.00 62.88 278 ILE A O 1
#

Nearest PDB structures (foldseek):
  4ikg-assembly1_A  TM=7.538E-01  e=3.071E-03  Mus musculus
  4mac-assembly3_B  TM=7.768E-01  e=6.668E-03  Mus musculus
  2eel-assembly1_A  TM=6.769E-01  e=3.728E-03  Homo sapiens

Foldseek 3Di:
DDFDWFWEAEPVVRDTDIHGQDWPVVVQVVCCVVVVNDRPQKFKAQPVPRHTDDGSVSCVVRRRPGGIYIGGPPPPPDPPDPDDPDDPPVVVVVVVVVVVVVVVVVVVVVVVVVVVVVVVVVVVPPPPDDDPVVVVVVVVVVVVVVVVVVVVVVVVVVVVVVVVVVVVVVVVVVVVVVVVVVVVVVVVVVVVVVVVVVVVVVVVVVVVVCVVCVPPPVVVVVVVVVVVVVVLVVVLVVLVVVLVCLVVVVPPDDPPDPDDSVVVNVVSVVVSVVSVVD